Protein AF-0000000080789983 (afdb_homodimer)

Organism: Sulfurisphaera tokodaii (strain DSM 16993 / JCM 10545 / NBRC 100140 / 7) (NCBI:txid273063)

Nearest PDB structures (foldseek):
  5gpy-assembly1_A  TM=7.010E-01  e=1.327E-04  Homo sapiens
  7nw0-assembly1_W  TM=6.686E-01  e=4.521E-04  Homo sapiens
  6pln-assembly2_B  TM=6.326E-01  e=2.530E-04  Pyrococcus furiosus
  8s55-assembly1_W  TM=6.733E-01  e=7.575E-04  Homo sapiens
  6kf9-assembly1_G  TM=6.834E-01  e=8.791E-03  Thermococcus kodakarensis KOD1

Foldseek 3Di:
DPPDDPADPLLLLLVVLVVVVDWAFLVVSCVVVVHDSVVSVVSQVVCVVVVQKDWDWDWDDDPPDIDITIIMHGDPVNVVVSVVVVVVVVVVVD/DPPDPPADPLLLLLVVLVVVVDWAFLVVSCVVVVHDSVVSVVSQVVCVVVVQKDWDWDWDDDPPDIDITIIMHGDPVNVVVSVVVVVVVVVVVD

Radius of gyration: 20.2 Å; Cα contacts (8 Å, |Δi|>4): 256; chains: 2; bounding box: 38×79×33 Å

InterPro domains:
  IPR036388 Winged helix-like DNA-binding domain superfamily [G3DSA:1.10.10.10] (5-94)
  IPR036390 Winged helix DNA-binding domain superfamily [SSF46785] (10-89)

Secondary structure (DSSP, 8-state):
----SSB-HHHHHHHHHHHH-S-EEHHHHHHHTT--HHHHHHHHHHHHHTTSEEEEEEEEEETTEEEEEEEEEE-HHHHHHHHHHHHHHHHHH-/----SSB-HHHHHHHHHHHH-S-EEHHHHHHHHT--HHHHHHHHHHHHHTTSEEEEEEEEEETTEEEEEEEEEE-HHHHHHHHHHHHHHHHHH-

pLDDT: mean 93.14, std 9.79, range [36.25, 98.75]

Solvent-accessible surface area (backbone atoms only — not comparable to full-atom values): 10482 Å² total; per-residue (Å²): 127,85,81,67,61,40,53,22,72,54,23,49,52,51,53,49,32,60,66,61,74,49,73,42,35,52,63,58,52,11,59,78,68,74,47,56,48,68,65,43,48,51,43,48,54,53,34,35,78,68,48,28,28,49,74,48,78,45,77,50,73,57,88,93,46,76,44,80,44,54,28,35,33,59,30,74,59,26,52,52,52,50,51,52,54,52,51,58,49,49,65,65,74,109,128,84,81,66,61,41,52,23,72,55,23,50,50,52,52,49,33,59,66,62,73,50,72,42,36,51,63,58,53,11,59,76,67,72,48,55,49,69,63,42,48,53,45,49,53,54,34,33,76,69,49,27,28,48,72,51,77,45,76,48,72,58,88,92,47,75,43,80,46,58,30,35,34,58,30,74,57,26,50,52,53,52,51,52,54,51,51,57,50,50,64,65,75,108

Sequence (188 aa):
MINMVVISIEGKILLYLYKKKEKVNSNKIAKDLQLNRITVVHALERLEKQNLVKSTETVIQFGKIRRVIRQWEITQDGIEVLKKELSAISEVVQMINMVVISIEGKILLYLYKKKEKVNSNKIAKDLQLNRITVVHALERLEKQNLVKSTETVIQFGKIRRVIRQWEITQDGIEVLKKELSAISEVVQ

Structure (mmCIF, N/CA/C/O backbone):
data_AF-0000000080789983-model_v1
#
loop_
_entity.id
_entity.type
_entity.pdbx_description
1 polymer 'Uncharacterized protein'
#
loop_
_atom_site.group_PDB
_atom_site.id
_atom_site.type_symbol
_atom_site.label_atom_id
_atom_site.label_alt_id
_atom_site.label_comp_id
_atom_site.label_asym_id
_atom_site.label_entity_id
_atom_site.label_seq_id
_atom_site.pdbx_PDB_ins_code
_atom_site.Cartn_x
_atom_site.Cartn_y
_atom_site.Cartn_z
_atom_site.occupancy
_atom_site.B_iso_or_equiv
_atom_site.auth_seq_id
_atom_site.auth_comp_id
_atom_site.auth_asym_id
_atom_site.auth_atom_id
_atom_site.pdbx_PDB_model_num
ATOM 1 N N . MET A 1 1 ? -3.215 9.367 -14.266 1 38.09 1 MET A N 1
ATOM 2 C CA . MET A 1 1 ? -3.125 9.172 -12.82 1 38.09 1 MET A CA 1
ATOM 3 C C . MET A 1 1 ? -2.6 7.777 -12.492 1 38.09 1 MET A C 1
ATOM 5 O O . MET A 1 1 ? -3.162 6.773 -12.938 1 38.09 1 MET A O 1
ATOM 9 N N . ILE A 1 2 ? -1.3 7.684 -12.266 1 47.12 2 ILE A N 1
ATOM 10 C CA . ILE A 1 2 ? -0.718 6.348 -12.211 1 47.12 2 ILE A CA 1
ATOM 11 C C . ILE A 1 2 ? -1.315 5.57 -11.039 1 47.12 2 ILE A C 1
ATOM 13 O O . ILE A 1 2 ? -1.211 5.996 -9.891 1 47.12 2 ILE A O 1
ATOM 17 N N . ASN A 1 3 ? -2.367 4.852 -11.289 1 58.31 3 ASN A N 1
ATOM 18 C CA . ASN A 1 3 ? -2.955 3.988 -10.266 1 58.31 3 ASN A CA 1
ATOM 19 C C . ASN A 1 3 ? -1.901 3.102 -9.609 1 58.31 3 ASN A C 1
ATOM 21 O O . ASN A 1 3 ? -1.277 2.273 -10.281 1 58.31 3 ASN A O 1
ATOM 25 N N . MET A 1 4 ? -1.412 3.586 -8.367 1 79.81 4 MET A N 1
ATOM 26 C CA . MET A 1 4 ? -0.348 2.85 -7.688 1 79.81 4 MET A CA 1
ATOM 27 C C . MET A 1 4 ? -0.902 1.614 -6.988 1 79.81 4 MET A C 1
ATOM 29 O O . MET A 1 4 ? -1.931 1.688 -6.312 1 79.81 4 MET A O 1
ATOM 33 N N . VAL A 1 5 ? -0.358 0.538 -7.336 1 90 5 VAL A N 1
ATOM 34 C CA . VAL A 1 5 ? -0.849 -0.738 -6.824 1 90 5 VAL A CA 1
ATOM 35 C C . VAL A 1 5 ? -0.01 -1.175 -5.625 1 90 5 VAL A C 1
ATOM 37 O O . VAL A 1 5 ? -0.508 -1.858 -4.73 1 90 5 VAL A O 1
ATOM 40 N N . VAL A 1 6 ? 1.214 -0.674 -5.48 1 92.25 6 VAL A N 1
ATOM 41 C CA . VAL A 1 6 ? 2.156 -1.199 -4.496 1 92.25 6 VAL A CA 1
ATOM 42 C C . VAL A 1 6 ? 2.012 -0.436 -3.182 1 92.25 6 VAL A C 1
ATOM 44 O O . VAL A 1 6 ? 1.921 -1.042 -2.111 1 92.25 6 VAL A O 1
ATOM 47 N N . ILE A 1 7 ? 1.853 0.815 -3.246 1 93.5 7 ILE A N 1
ATOM 48 C CA . ILE A 1 7 ? 1.884 1.648 -2.049 1 93.5 7 ILE A CA 1
ATOM 49 C C . ILE A 1 7 ? 0.46 1.9 -1.558 1 93.5 7 ILE A C 1
ATOM 51 O O . ILE A 1 7 ? -0.441 2.164 -2.357 1 93.5 7 ILE A O 1
ATOM 55 N N . SER A 1 8 ? 0.168 1.875 -0.199 1 94.31 8 SER A N 1
ATOM 56 C CA . SER A 1 8 ? -1.119 2.164 0.425 1 94.31 8 SER A CA 1
ATOM 57 C C . SER A 1 8 ? -1.404 3.662 0.434 1 94.31 8 SER A C 1
ATOM 59 O O . SER A 1 8 ? -0.512 4.473 0.172 1 94.31 8 SER A O 1
ATOM 61 N N . ILE A 1 9 ? -2.65 4.031 0.729 1 96 9 ILE A N 1
ATOM 62 C CA . ILE A 1 9 ? -3.018 5.438 0.872 1 96 9 ILE A CA 1
ATOM 63 C C . ILE A 1 9 ? -2.209 6.066 2.004 1 96 9 ILE A C 1
ATOM 65 O O . ILE A 1 9 ? -1.658 7.16 1.848 1 96 9 ILE A O 1
ATOM 69 N N . GLU A 1 10 ? -2.086 5.344 3.135 1 97.12 10 GLU A N 1
ATOM 70 C CA . GLU A 1 10 ? -1.279 5.812 4.258 1 97.12 10 GLU A CA 1
ATOM 71 C C . GLU A 1 10 ? 0.181 5.992 3.852 1 97.12 10 GLU A C 1
ATOM 73 O O . GLU A 1 10 ? 0.82 6.977 4.234 1 97.12 10 GLU A O 1
ATOM 78 N N . GLY A 1 11 ? 0.611 5.012 3.119 1 95.88 11 GLY A N 1
ATOM 79 C CA . GLY A 1 11 ? 1.979 5.098 2.633 1 95.88 11 GLY A CA 1
ATOM 80 C C . GLY A 1 11 ? 2.215 6.289 1.725 1 95.88 11 GLY A C 1
ATOM 81 O O . GLY A 1 11 ? 3.242 6.965 1.828 1 95.88 11 GLY A O 1
ATOM 82 N N . LYS A 1 12 ? 1.286 6.598 0.833 1 95.44 12 LYS A N 1
ATOM 83 C CA . LYS A 1 12 ? 1.381 7.754 -0.054 1 95.44 12 LYS A CA 1
ATOM 84 C C . LYS A 1 12 ? 1.421 9.055 0.741 1 95.44 12 LYS A C 1
ATOM 86 O O . LYS A 1 12 ? 2.207 9.953 0.432 1 95.44 12 LYS A O 1
ATOM 91 N N . ILE A 1 13 ? 0.597 9.07 1.723 1 97.56 13 ILE A N 1
ATOM 92 C CA . ILE A 1 13 ? 0.503 10.281 2.535 1 97.56 13 ILE A CA 1
ATOM 93 C C . ILE A 1 13 ? 1.803 10.484 3.311 1 97.56 13 ILE A C 1
ATOM 95 O O . ILE A 1 13 ? 2.332 11.594 3.367 1 97.56 13 ILE A O 1
ATOM 99 N N . LEU A 1 14 ? 2.326 9.453 3.857 1 97.19 14 LEU A N 1
ATOM 100 C CA . LEU A 1 14 ? 3.59 9.539 4.582 1 97.19 14 LEU A CA 1
ATOM 101 C C . LEU A 1 14 ? 4.715 10 3.658 1 97.19 14 LEU A C 1
ATOM 103 O O . LEU A 1 14 ? 5.52 10.852 4.031 1 97.19 14 LEU A O 1
ATOM 107 N N . LEU A 1 15 ? 4.762 9.461 2.504 1 95.69 15 LEU A N 1
ATOM 108 C CA . LEU A 1 15 ? 5.777 9.844 1.529 1 95.69 15 LEU A CA 1
ATOM 109 C C . LEU A 1 15 ? 5.641 11.312 1.15 1 95.69 15 LEU A C 1
ATOM 111 O O . LEU A 1 15 ? 6.637 12.031 1.08 1 95.69 15 LEU A O 1
ATOM 115 N N . TYR A 1 16 ? 4.422 11.703 0.929 1 96.62 16 TYR A N 1
ATOM 116 C CA . TYR A 1 16 ? 4.125 13.086 0.568 1 96.62 16 TYR A CA 1
ATOM 117 C C . TYR A 1 16 ? 4.605 14.047 1.648 1 96.62 16 TYR A C 1
ATOM 119 O O . TYR A 1 16 ? 5.309 15.016 1.357 1 96.62 16 TYR A O 1
ATOM 127 N N . LEU A 1 17 ? 4.223 13.805 2.875 1 97.69 17 LEU A N 1
ATOM 128 C CA . LEU A 1 17 ? 4.57 14.688 3.986 1 97.69 17 LEU A CA 1
ATOM 129 C C . LEU A 1 17 ? 6.078 14.688 4.227 1 97.69 17 LEU A C 1
ATOM 131 O O . LEU A 1 17 ? 6.648 15.719 4.602 1 97.69 17 LEU A O 1
ATOM 135 N N . TYR A 1 18 ? 6.66 13.531 4.027 1 96.62 18 TYR A N 1
ATOM 136 C CA . TYR A 1 18 ? 8.109 13.43 4.164 1 96.62 18 TYR A CA 1
ATOM 137 C C . TYR A 1 18 ? 8.812 14.352 3.176 1 96.62 18 TYR A C 1
ATOM 139 O O . TYR A 1 18 ? 9.805 15 3.52 1 96.62 18 TYR A O 1
ATOM 147 N N . LYS A 1 19 ? 8.352 14.375 2.002 1 94.62 19 LYS A N 1
ATOM 148 C CA . LYS A 1 19 ? 8.953 15.195 0.949 1 94.62 19 LYS A CA 1
ATOM 149 C C . LYS A 1 19 ? 8.688 16.672 1.188 1 94.62 19 LYS A C 1
ATOM 151 O O . LYS A 1 19 ? 9.555 17.516 0.936 1 94.62 19 LYS A O 1
ATOM 156 N N . LYS A 1 20 ? 7.461 16.969 1.612 1 93.75 20 LYS A N 1
ATOM 157 C CA . LYS A 1 20 ? 7.047 18.359 1.791 1 93.75 20 LYS A CA 1
ATOM 158 C C . LYS A 1 20 ? 7.844 19.031 2.904 1 93.75 20 LYS A C 1
ATOM 160 O O . LYS A 1 20 ? 8.18 20.219 2.811 1 93.75 20 LYS A O 1
ATOM 165 N N . LYS A 1 21 ? 8.172 18.406 3.959 1 92.88 21 LYS A N 1
ATOM 166 C CA . LYS A 1 21 ? 8.953 18.859 5.105 1 92.88 21 LYS A CA 1
ATOM 167 C C . LYS A 1 21 ? 8.32 20.094 5.742 1 92.88 21 LYS A C 1
ATOM 169 O O . LYS A 1 21 ? 9.023 20.984 6.223 1 92.88 21 LYS A O 1
ATOM 174 N N . GLU A 1 22 ? 7.164 20.453 5.52 1 95.06 22 GLU A N 1
ATOM 175 C CA . GLU A 1 22 ? 6.391 21.531 6.129 1 95.06 22 GLU A CA 1
ATOM 176 C C . GLU A 1 22 ? 4.957 21.078 6.418 1 95.06 22 GLU A C 1
ATOM 178 O O . GLU A 1 22 ? 4.508 20.062 5.906 1 95.06 22 GLU A O 1
ATOM 183 N N . LYS A 1 23 ? 4.242 21.844 7.254 1 97.88 23 LYS A N 1
ATOM 184 C CA . LYS A 1 23 ? 2.84 21.562 7.562 1 97.88 23 LYS A CA 1
ATOM 185 C C . LYS A 1 23 ? 1.944 21.875 6.367 1 97.88 23 LYS A C 1
ATOM 187 O O . LYS A 1 23 ? 2.139 22.875 5.672 1 97.88 23 LYS A O 1
ATOM 192 N N . VAL A 1 24 ? 1.067 21 6.129 1 97.94 24 VAL A N 1
ATOM 193 C CA . VAL A 1 24 ? 0.145 21.156 5.008 1 97.94 24 VAL A CA 1
ATOM 194 C C . VAL A 1 24 ? -1.257 20.719 5.43 1 97.94 24 VAL A C 1
ATOM 196 O O . VAL A 1 24 ? -1.411 19.828 6.273 1 97.94 24 VAL A O 1
ATOM 199 N N . ASN A 1 25 ? -2.256 21.344 4.883 1 97.69 25 ASN A N 1
ATOM 200 C CA . ASN A 1 25 ? -3.602 20.953 5.27 1 97.69 25 ASN A CA 1
ATOM 201 C C . ASN A 1 25 ? -4.121 19.812 4.398 1 97.69 25 ASN A C 1
ATOM 203 O O . ASN A 1 25 ? -3.539 19.5 3.355 1 97.69 25 ASN A O 1
ATOM 207 N N . SER A 1 26 ? -5.246 19.188 4.836 1 98.38 26 SER A N 1
ATOM 208 C CA . SER A 1 26 ? -5.785 17.984 4.199 1 98.38 26 SER A CA 1
ATOM 209 C C . SER A 1 26 ? -6.277 18.281 2.787 1 98.38 26 SER A C 1
ATOM 211 O O . SER A 1 26 ? -6.207 17.422 1.906 1 98.38 26 SER A O 1
ATOM 213 N N . ASN A 1 27 ? -6.742 19.531 2.549 1 97.88 27 ASN A N 1
ATOM 214 C CA . ASN A 1 27 ? -7.199 19.891 1.211 1 97.88 27 ASN A CA 1
ATOM 215 C C . ASN A 1 27 ? -6.059 19.859 0.199 1 97.88 27 ASN A C 1
ATOM 217 O O . ASN A 1 27 ? -6.211 19.328 -0.9 1 97.88 27 ASN A O 1
ATOM 221 N N . LYS A 1 28 ? -5.027 20.406 0.537 1 97.69 28 LYS A N 1
ATOM 222 C CA . LYS A 1 28 ? -3.863 20.438 -0.344 1 97.69 28 LYS A CA 1
ATOM 223 C C . LYS A 1 28 ? -3.312 19.031 -0.571 1 97.69 28 LYS A C 1
ATOM 225 O O . LYS A 1 28 ? -2.973 18.672 -1.699 1 97.69 28 LYS A O 1
ATOM 230 N N . ILE A 1 29 ? -3.176 18.203 0.48 1 97.94 29 ILE A N 1
ATOM 231 C CA . ILE A 1 29 ? -2.725 16.828 0.351 1 97.94 29 ILE A CA 1
ATOM 232 C C . ILE A 1 29 ? -3.625 16.078 -0.632 1 97.94 29 ILE A C 1
ATOM 234 O O . ILE A 1 29 ? -3.137 15.414 -1.552 1 97.94 29 ILE A O 1
ATOM 238 N N . ALA A 1 30 ? -4.992 16.234 -0.39 1 98.44 30 ALA A N 1
ATOM 239 C CA . ALA A 1 30 ? -5.969 15.539 -1.23 1 98.44 30 ALA A CA 1
ATOM 240 C C . ALA A 1 30 ? -5.812 15.945 -2.693 1 98.44 30 ALA A C 1
ATOM 242 O O . ALA A 1 30 ? -5.77 15.086 -3.58 1 98.44 30 ALA A O 1
ATOM 243 N N . LYS A 1 31 ? -5.645 17.188 -2.992 1 97.81 31 LYS A N 1
ATOM 244 C CA . LYS A 1 31 ? -5.492 17.719 -4.348 1 97.81 31 LYS A CA 1
ATOM 245 C C . LYS A 1 31 ? -4.215 17.203 -5 1 97.81 31 LYS A C 1
ATOM 247 O O . LYS A 1 31 ? -4.246 16.688 -6.121 1 97.81 31 LYS A O 1
ATOM 252 N N . ASP A 1 32 ? -3.1 17.328 -4.238 1 96.44 32 ASP A N 1
ATOM 253 C CA . ASP A 1 32 ? -1.802 16.938 -4.781 1 96.44 32 ASP A CA 1
ATOM 254 C C . ASP A 1 32 ? -1.747 15.438 -5.051 1 96.44 32 ASP A C 1
ATOM 256 O O . ASP A 1 32 ? -1.09 14.992 -5.992 1 96.44 32 ASP A O 1
ATOM 260 N N . LEU A 1 33 ? -2.404 14.609 -4.27 1 94.88 33 LEU A N 1
ATOM 261 C CA . LEU A 1 33 ? -2.387 13.156 -4.402 1 94.88 33 LEU A CA 1
ATOM 262 C C . LEU A 1 33 ? -3.6 12.664 -5.188 1 94.88 33 LEU A C 1
ATOM 264 O O . LEU A 1 33 ? -3.773 11.461 -5.387 1 94.88 33 LEU A O 1
ATOM 268 N N . GLN A 1 34 ? -4.414 13.594 -5.656 1 97.25 34 GLN A N 1
ATOM 269 C CA . GLN A 1 34 ? -5.605 13.273 -6.438 1 97.25 34 GLN A CA 1
ATOM 270 C C . GLN A 1 34 ? -6.496 12.281 -5.695 1 97.25 34 GLN A C 1
ATOM 272 O O . GLN A 1 34 ? -6.902 11.258 -6.258 1 97.25 34 GLN A O 1
ATOM 277 N N . LEU A 1 35 ? -6.781 12.602 -4.422 1 96.75 35 LEU A N 1
ATOM 278 C CA . LEU A 1 35 ? -7.676 11.859 -3.543 1 96.75 35 LEU A CA 1
ATOM 279 C C . LEU A 1 35 ? -8.805 12.75 -3.033 1 96.75 35 LEU A C 1
ATOM 281 O O . LEU A 1 35 ? -8.719 13.977 -3.131 1 96.75 35 LEU A O 1
ATOM 285 N N . ASN A 1 36 ? -9.852 12.094 -2.598 1 97.75 36 ASN A N 1
ATOM 286 C CA . ASN A 1 36 ? -10.867 12.906 -1.937 1 97.75 36 ASN A CA 1
ATOM 287 C C . ASN A 1 36 ? -10.445 13.289 -0.519 1 97.75 36 ASN A C 1
ATOM 289 O O . ASN A 1 36 ? -9.758 12.516 0.152 1 97.75 36 ASN A O 1
ATOM 293 N N . ARG A 1 37 ? -10.953 14.461 -0.111 1 97.5 37 ARG A N 1
ATOM 294 C CA . ARG A 1 37 ? -10.516 15 1.171 1 97.5 37 ARG A CA 1
ATOM 295 C C . ARG A 1 37 ? -10.938 14.102 2.322 1 97.5 37 ARG A C 1
ATOM 297 O O . ARG A 1 37 ? -10.195 13.93 3.293 1 97.5 37 ARG A O 1
ATOM 304 N N . ILE A 1 38 ? -12.086 13.547 2.24 1 98 38 ILE A N 1
ATOM 305 C CA . ILE A 1 38 ? -12.617 12.719 3.32 1 98 38 ILE A CA 1
ATOM 306 C C . ILE A 1 38 ? -11.719 11.508 3.533 1 98 38 ILE A C 1
ATOM 308 O O . ILE A 1 38 ? -11.336 11.203 4.668 1 98 38 ILE A O 1
ATOM 312 N N . THR A 1 39 ? -11.305 10.828 2.346 1 97.56 39 THR A N 1
ATOM 313 C CA . THR A 1 39 ? -10.375 9.695 2.377 1 97.56 39 THR A CA 1
ATOM 314 C C . THR A 1 39 ? -9.055 10.102 3.031 1 97.56 39 THR A C 1
ATOM 316 O O . THR A 1 39 ? -8.516 9.367 3.859 1 97.56 39 THR A O 1
ATOM 319 N N . VAL A 1 40 ? -8.562 11.227 2.77 1 98.38 40 VAL A N 1
ATOM 320 C CA . VAL A 1 40 ? -7.289 11.734 3.277 1 98.38 40 VAL A CA 1
ATOM 321 C C . VAL A 1 40 ? -7.406 12.016 4.773 1 98.38 40 VAL A C 1
ATOM 323 O O . VAL A 1 40 ? -6.543 11.602 5.555 1 98.38 40 VAL A O 1
ATOM 326 N N . VAL A 1 41 ? -8.477 12.68 5.238 1 98.06 41 VAL A N 1
ATOM 327 C CA . VAL A 1 41 ? -8.68 13.031 6.645 1 98.06 41 VAL A CA 1
ATOM 328 C C . VAL A 1 41 ? -8.727 11.758 7.488 1 98.06 41 VAL A C 1
ATOM 330 O O . VAL A 1 41 ? -8.055 11.656 8.516 1 98.06 41 VAL A O 1
ATOM 333 N N . HIS A 1 42 ? -9.398 10.781 6.926 1 98.38 42 HIS A N 1
ATOM 334 C CA . HIS A 1 42 ? -9.484 9.516 7.645 1 98.38 42 HIS A CA 1
ATOM 335 C C . HIS A 1 42 ? -8.117 8.852 7.77 1 98.38 42 HIS A C 1
ATOM 337 O O . HIS A 1 42 ? -7.773 8.328 8.836 1 98.38 42 HIS A O 1
ATOM 343 N N . ALA A 1 43 ? -7.383 8.797 6.754 1 98.19 43 ALA A N 1
ATOM 344 C CA . ALA A 1 43 ? -6.043 8.211 6.777 1 98.19 43 ALA A CA 1
ATOM 345 C C . ALA A 1 43 ? -5.125 8.977 7.723 1 98.19 43 ALA A C 1
ATOM 347 O O . ALA A 1 43 ? -4.348 8.375 8.469 1 98.19 43 ALA A O 1
ATOM 348 N N . LEU A 1 44 ? -5.262 10.281 7.688 1 98.75 44 LEU A N 1
ATOM 349 C CA . LEU A 1 44 ? -4.453 11.125 8.562 1 98.75 44 LEU A CA 1
ATOM 350 C C . LEU A 1 44 ? -4.793 10.867 10.031 1 98.75 44 LEU A C 1
ATOM 352 O O . LEU A 1 44 ? -3.895 10.789 10.867 1 98.75 44 LEU A O 1
ATOM 356 N N . GLU A 1 45 ? -6.086 10.758 10.312 1 98.5 45 GLU A N 1
ATOM 357 C CA . GLU A 1 45 ? -6.508 10.492 11.68 1 98.5 45 GLU A CA 1
ATOM 358 C C . GLU A 1 45 ? -5.988 9.141 12.172 1 98.5 45 GLU A C 1
ATOM 360 O O . GLU A 1 45 ? -5.566 9.016 13.32 1 98.5 45 GLU A O 1
ATOM 365 N N . ARG A 1 46 ? -5.945 8.172 11.312 1 97.88 46 ARG A N 1
ATOM 366 C CA . ARG A 1 46 ? -5.395 6.863 11.656 1 97.88 46 ARG A CA 1
ATOM 367 C C . ARG A 1 46 ? -3.893 6.949 11.906 1 97.88 46 ARG A C 1
ATOM 369 O O . ARG A 1 46 ? -3.379 6.344 12.852 1 97.88 46 ARG A O 1
ATOM 376 N N . LEU A 1 47 ? -3.209 7.648 11.078 1 98.31 47 LEU A N 1
ATOM 377 C CA . LEU A 1 47 ? -1.769 7.832 11.227 1 98.31 47 LEU A CA 1
ATOM 378 C C . LEU A 1 47 ? -1.444 8.594 12.508 1 98.31 47 LEU A C 1
ATOM 380 O O . LEU A 1 47 ? -0.426 8.328 13.148 1 98.31 47 LEU A O 1
ATOM 384 N N . GLU A 1 48 ? -2.318 9.562 12.844 1 98.69 48 GLU A N 1
ATOM 385 C CA . GLU A 1 48 ? -2.113 10.336 14.062 1 98.69 48 GLU A CA 1
ATOM 386 C C . GLU A 1 48 ? -2.279 9.469 15.305 1 98.69 48 GLU A C 1
ATOM 388 O O . GLU A 1 48 ? -1.507 9.586 16.25 1 98.69 48 GLU A O 1
ATOM 393 N N . LYS A 1 49 ? -3.297 8.57 15.258 1 98.06 49 LYS A N 1
ATOM 394 C CA . LYS A 1 49 ? -3.52 7.633 16.359 1 98.06 49 LYS A CA 1
ATOM 395 C C . LYS A 1 49 ? -2.303 6.738 16.562 1 98.06 49 LYS A C 1
ATOM 397 O O . LYS A 1 49 ? -2.041 6.293 17.688 1 98.06 49 LYS A O 1
ATOM 402 N N . GLN A 1 50 ? -1.514 6.539 15.516 1 97.56 50 GLN A N 1
ATOM 403 C CA . GLN A 1 50 ? -0.308 5.719 15.57 1 97.56 50 GLN A CA 1
ATOM 404 C C . GLN A 1 50 ? 0.93 6.578 15.812 1 97.56 50 GLN A C 1
ATOM 406 O O . GLN A 1 50 ? 2.057 6.082 15.758 1 97.56 50 GLN A O 1
ATOM 411 N N . ASN A 1 51 ? 0.767 7.805 15.969 1 98.25 51 ASN A N 1
ATOM 412 C CA . ASN A 1 51 ? 1.825 8.773 16.234 1 98.25 51 ASN A CA 1
ATOM 413 C C . ASN A 1 51 ? 2.742 8.945 15.031 1 98.25 51 ASN A C 1
ATOM 415 O O . ASN A 1 51 ? 3.938 9.203 15.18 1 98.25 51 ASN A O 1
ATOM 419 N N . LEU A 1 52 ? 2.246 8.734 13.805 1 98.5 52 LEU A N 1
ATOM 420 C CA . LEU A 1 52 ? 3.07 8.812 12.609 1 98.5 52 LEU A CA 1
ATOM 421 C C . LEU A 1 52 ? 2.951 10.188 11.961 1 98.5 52 LEU A C 1
ATOM 423 O O . LEU A 1 52 ? 3.811 10.586 11.164 1 98.5 52 LEU A O 1
ATOM 427 N N . VAL A 1 53 ? 1.86 10.883 12.242 1 98.75 53 VAL A N 1
ATOM 428 C CA . VAL A 1 53 ? 1.666 12.273 11.859 1 98.75 53 VAL A CA 1
ATOM 429 C C . VAL A 1 53 ? 1.114 13.062 13.047 1 98.75 53 VAL A C 1
ATOM 431 O O . VAL A 1 53 ? 0.698 12.477 14.047 1 98.75 53 VAL A O 1
ATOM 434 N N . LYS A 1 54 ? 1.182 14.375 12.961 1 98.69 54 LYS A N 1
ATOM 435 C CA . LYS A 1 54 ? 0.583 15.258 13.953 1 98.69 54 LYS A CA 1
ATOM 436 C C . LYS A 1 54 ? -0.058 16.469 13.297 1 98.69 54 LYS A C 1
ATOM 438 O O . LYS A 1 54 ? 0.33 16.859 12.188 1 98.69 54 LYS A O 1
ATOM 443 N N . SER A 1 55 ? -1.024 17.078 13.977 1 97.94 55 SER A N 1
ATOM 444 C CA . SER A 1 55 ? -1.723 18.234 13.414 1 97.94 55 SER A CA 1
ATOM 445 C C . SER A 1 55 ? -1.643 19.438 14.359 1 97.94 55 SER A C 1
ATOM 447 O O . SER A 1 55 ? -1.392 19.266 15.555 1 97.94 55 SER A O 1
ATOM 449 N N . THR A 1 56 ? -1.72 20.578 13.82 1 97.56 56 THR A N 1
ATOM 450 C CA . THR A 1 56 ? -1.932 21.859 14.5 1 97.56 56 THR A CA 1
ATOM 451 C C . THR A 1 56 ? -3.176 22.562 13.961 1 97.56 56 THR A C 1
ATOM 453 O O . THR A 1 56 ? -3.389 22.609 12.75 1 97.56 56 THR A O 1
ATOM 456 N N . GLU A 1 57 ? -4.027 22.953 14.938 1 96.5 57 GLU A N 1
ATOM 457 C CA . GLU A 1 57 ? -5.262 23.609 14.523 1 96.5 57 GLU A CA 1
ATOM 458 C C . GLU A 1 57 ? -5.152 25.125 14.656 1 96.5 57 GLU A C 1
ATOM 460 O O . GLU A 1 57 ? -4.562 25.625 15.609 1 96.5 57 GLU A O 1
ATOM 465 N N . THR A 1 58 ? -5.527 25.812 13.633 1 93.94 58 THR A N 1
ATOM 466 C CA . THR A 1 58 ? -5.695 27.25 13.664 1 93.94 58 THR A CA 1
ATOM 467 C C . THR A 1 58 ? -7.16 27.641 13.477 1 93.94 58 THR A C 1
ATOM 469 O O . THR A 1 58 ? -7.848 27.078 12.617 1 93.94 58 THR A O 1
ATOM 472 N N . VAL A 1 59 ? -7.582 28.469 14.406 1 93.75 59 VAL A N 1
ATOM 473 C CA . VAL A 1 59 ? -8.961 28.922 14.32 1 93.75 59 VAL A CA 1
ATOM 474 C C . VAL A 1 59 ? -9 30.312 13.664 1 93.75 59 VAL A C 1
ATOM 476 O O . VAL A 1 59 ? -8.25 31.203 14.047 1 93.75 59 VAL A O 1
ATOM 479 N N . ILE A 1 60 ? -9.711 30.5 12.648 1 91.44 60 ILE A N 1
ATOM 480 C CA . ILE A 1 60 ? -9.898 31.797 11.992 1 91.44 60 ILE A CA 1
ATOM 481 C C . ILE A 1 60 ? -11.32 32.281 12.234 1 91.44 60 ILE A C 1
ATOM 483 O O . ILE A 1 60 ? -12.281 31.531 12.094 1 91.44 60 ILE A O 1
ATOM 487 N N . GLN A 1 61 ? -11.516 33.406 12.664 1 91 61 GLN A N 1
ATOM 488 C CA . GLN A 1 61 ? -12.828 34 12.938 1 91 61 GLN A CA 1
ATOM 489 C C . GLN A 1 61 ? -13.148 35.125 11.938 1 91 61 GLN A C 1
ATOM 491 O O . GLN A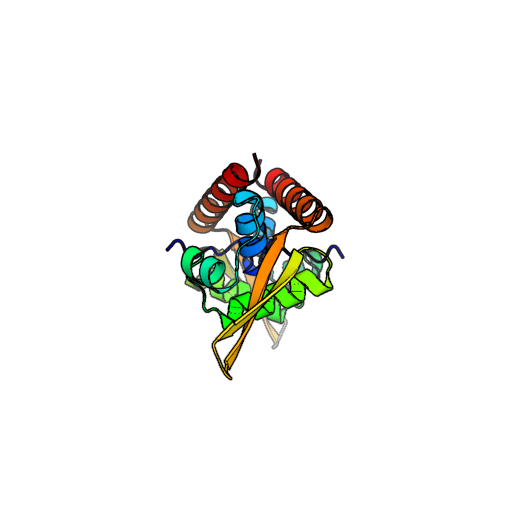 1 61 ? -12.336 36.031 11.734 1 91 61 GLN A O 1
ATOM 496 N N . PHE A 1 62 ? -14.164 34.906 11.18 1 90.5 62 PHE A N 1
ATOM 497 C CA . PHE A 1 62 ? -14.734 35.969 10.344 1 90.5 62 PHE A CA 1
ATOM 498 C C . PHE A 1 62 ? -16.141 36.312 10.797 1 90.5 62 PHE A C 1
ATOM 500 O O . PHE A 1 62 ? -17.109 35.625 10.445 1 90.5 62 PHE A O 1
ATOM 507 N N . GLY A 1 63 ? -16.312 37.406 11.461 1 92.75 63 GLY A N 1
ATOM 508 C CA . GLY A 1 63 ? -17.625 37.688 12.031 1 92.75 63 GLY A CA 1
ATOM 509 C C . GLY A 1 63 ? -18.141 36.594 12.93 1 92.75 63 GLY A C 1
ATOM 510 O O . GLY A 1 63 ? -17.469 36.156 13.867 1 92.75 63 GLY A O 1
ATOM 511 N N . LYS A 1 64 ? -19.391 36.031 12.539 1 92.44 64 LYS A N 1
ATOM 512 C CA . LYS A 1 64 ? -20 34.938 13.32 1 92.44 64 LYS A CA 1
ATOM 513 C C . LYS A 1 64 ? -19.5 33.594 12.883 1 92.44 64 LYS A C 1
ATOM 515 O O . LYS A 1 64 ? -19.828 32.562 13.5 1 92.44 64 LYS A O 1
ATOM 520 N N . ILE A 1 65 ? -18.703 33.562 11.867 1 90.19 65 ILE A N 1
ATOM 521 C CA . ILE A 1 65 ? -18.25 32.281 11.305 1 90.19 65 ILE A CA 1
ATOM 522 C C . ILE A 1 65 ? -16.906 31.906 11.898 1 90.19 65 ILE A C 1
ATOM 524 O O . ILE A 1 65 ? -15.961 32.719 11.859 1 90.19 65 ILE A O 1
ATOM 528 N N . ARG A 1 66 ? -16.828 30.766 12.68 1 93.31 66 ARG A N 1
ATOM 529 C CA . ARG A 1 66 ? -15.578 30.156 13.148 1 93.31 66 ARG A CA 1
ATOM 530 C C . ARG A 1 66 ? -15.211 28.938 12.305 1 93.31 66 ARG A C 1
ATOM 532 O O . ARG A 1 66 ? -16.031 28.062 12.07 1 93.31 66 ARG A O 1
ATOM 539 N N . ARG A 1 67 ? -14.016 29.109 11.742 1 92.88 67 ARG A N 1
ATOM 540 C CA . ARG A 1 67 ? -13.508 27.969 10.984 1 92.88 67 ARG A CA 1
ATOM 541 C C . ARG A 1 67 ? -12.242 27.406 11.625 1 92.88 67 ARG A C 1
ATOM 543 O O . ARG A 1 67 ? -11.352 28.156 12.016 1 92.88 67 ARG A O 1
ATOM 550 N N . VAL A 1 68 ? -12.258 26.156 11.766 1 94.25 68 VAL A N 1
ATOM 551 C CA . VAL A 1 68 ? -11.055 25.469 12.234 1 94.25 68 VAL A CA 1
ATOM 552 C C . VAL A 1 68 ? -10.281 24.906 11.047 1 94.25 68 VAL A C 1
ATOM 554 O O . VAL A 1 68 ? -10.852 24.203 10.203 1 94.25 68 VAL A O 1
ATOM 557 N N . ILE A 1 69 ? -8.984 25.281 10.938 1 94.5 69 ILE A N 1
ATOM 558 C CA . ILE A 1 69 ? -8.102 24.766 9.906 1 94.5 69 ILE A CA 1
ATOM 559 C C . ILE A 1 69 ? -7 23.922 10.555 1 94.5 69 ILE A C 1
ATOM 561 O O . ILE A 1 69 ? -6.305 24.375 11.461 1 94.5 69 ILE A O 1
ATOM 565 N N . ARG A 1 70 ? -6.957 22.625 10.047 1 97.12 70 ARG A N 1
ATOM 566 C CA . ARG A 1 70 ? -5.938 21.719 10.555 1 97.12 70 ARG A CA 1
ATOM 567 C C . ARG A 1 70 ? -4.801 21.562 9.547 1 97.12 70 ARG A C 1
ATOM 569 O O . ARG A 1 70 ? -5.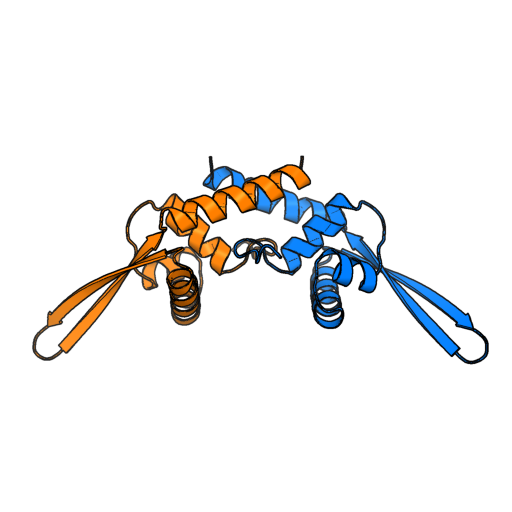043 21.422 8.344 1 97.12 70 ARG A O 1
ATOM 576 N N . GLN A 1 71 ? -3.584 21.625 10.039 1 98.12 71 GLN A N 1
ATOM 577 C CA . GLN A 1 71 ? -2.389 21.375 9.242 1 98.12 71 GLN A CA 1
ATOM 578 C C . GLN A 1 71 ? -1.619 20.172 9.781 1 98.12 71 GLN A C 1
ATOM 580 O O . GLN A 1 71 ? -1.499 20 10.992 1 98.12 71 GLN A O 1
ATOM 585 N N . TRP A 1 72 ? -1.119 19.422 8.883 1 98.75 72 TRP A N 1
ATOM 586 C CA . TRP A 1 72 ? -0.521 18.125 9.227 1 98.75 72 TRP A CA 1
ATOM 587 C C . TRP A 1 72 ? 0.968 18.109 8.898 1 98.75 72 TRP A C 1
ATOM 589 O O . TRP A 1 72 ? 1.396 18.703 7.906 1 98.75 72 TRP A O 1
ATOM 599 N N . GLU A 1 73 ? 1.752 17.438 9.641 1 98.5 73 GLU A N 1
ATOM 600 C CA . GLU A 1 73 ? 3.15 17.125 9.352 1 98.5 73 GLU A CA 1
ATOM 601 C C . GLU A 1 73 ? 3.514 15.719 9.805 1 98.5 73 GLU A C 1
ATOM 603 O O . GLU A 1 73 ? 2.822 15.125 10.633 1 98.5 73 GLU A O 1
ATOM 608 N N . ILE A 1 74 ? 4.512 15.125 9.172 1 98.44 74 ILE A N 1
ATOM 609 C CA . ILE A 1 74 ? 5.008 13.812 9.586 1 98.44 74 ILE A CA 1
ATOM 610 C C . ILE A 1 74 ? 5.844 13.953 10.852 1 98.44 74 ILE A C 1
ATOM 612 O O . ILE A 1 74 ? 6.562 14.945 11.023 1 98.44 74 ILE A O 1
ATOM 616 N N . THR A 1 75 ? 5.664 12.969 11.75 1 98.5 75 THR A N 1
ATOM 617 C CA . THR A 1 75 ? 6.438 12.977 12.984 1 98.5 75 THR A CA 1
ATOM 618 C C . THR A 1 75 ? 7.766 12.25 12.797 1 98.5 75 THR A C 1
ATOM 620 O O . THR A 1 75 ? 7.984 11.602 11.773 1 98.5 75 THR A O 1
ATOM 623 N N . GLN A 1 76 ? 8.672 12.367 13.844 1 97.94 76 GLN A N 1
ATOM 624 C CA . GLN A 1 76 ? 9.914 11.594 13.836 1 97.94 76 GLN A CA 1
ATOM 625 C C . GLN A 1 76 ? 9.625 10.094 13.781 1 97.94 76 GLN A C 1
ATOM 627 O O . GLN A 1 76 ? 10.312 9.352 13.086 1 97.94 76 GLN A O 1
ATOM 632 N N . ASP A 1 77 ? 8.633 9.609 14.531 1 97.62 77 ASP A N 1
ATOM 633 C CA . ASP A 1 77 ? 8.227 8.203 14.484 1 97.62 77 ASP A CA 1
ATOM 634 C C . ASP A 1 77 ? 7.785 7.812 13.078 1 97.62 77 ASP A C 1
ATOM 636 O O . ASP A 1 77 ? 8.109 6.723 12.602 1 97.62 77 ASP A O 1
ATOM 640 N N . GLY A 1 78 ? 7.039 8.672 12.383 1 97.44 78 GLY A N 1
ATOM 641 C CA . GLY A 1 78 ? 6.617 8.414 11.016 1 97.44 78 GLY A CA 1
ATOM 642 C C . GLY A 1 78 ? 7.777 8.281 10.047 1 97.44 78 GLY A C 1
ATOM 643 O O . GLY A 1 78 ? 7.762 7.41 9.172 1 97.44 78 GLY A O 1
ATOM 644 N N . ILE A 1 79 ? 8.773 9.117 10.242 1 96.31 79 ILE A N 1
ATOM 645 C CA . ILE A 1 79 ? 9.969 9.078 9.398 1 96.31 79 ILE A CA 1
ATOM 646 C C . ILE A 1 79 ? 10.688 7.742 9.594 1 96.31 79 ILE A C 1
ATOM 648 O O . ILE A 1 79 ? 11.102 7.105 8.617 1 96.31 79 ILE A O 1
ATOM 652 N N . GLU A 1 80 ? 10.836 7.336 10.773 1 95.69 80 GLU A N 1
ATOM 653 C CA . GLU A 1 80 ? 11.547 6.094 11.07 1 95.69 80 GLU A CA 1
ATOM 654 C C . GLU A 1 80 ? 10.82 4.887 10.484 1 95.69 80 GLU A C 1
ATOM 656 O O . GLU A 1 80 ? 11.445 4.012 9.883 1 95.69 80 GLU A O 1
ATOM 661 N N . VAL A 1 81 ? 9.539 4.828 10.688 1 94.5 81 VAL A N 1
ATOM 662 C CA . VAL A 1 81 ? 8.742 3.736 10.148 1 94.5 81 VAL A CA 1
ATOM 663 C C . VAL A 1 81 ? 8.859 3.709 8.625 1 94.5 81 VAL A C 1
ATOM 665 O O . VAL A 1 81 ? 9.078 2.65 8.031 1 94.5 81 VAL A O 1
ATOM 668 N N . LEU A 1 82 ? 8.688 4.824 7.988 1 94.38 82 LEU A N 1
ATOM 669 C CA . LEU A 1 82 ? 8.781 4.949 6.539 1 94.38 82 LEU A CA 1
ATOM 670 C C . LEU A 1 82 ? 10.125 4.434 6.035 1 94.38 82 LEU A C 1
ATOM 672 O O . LEU A 1 82 ? 10.18 3.582 5.145 1 94.38 82 LEU A O 1
ATOM 676 N N . LYS A 1 83 ? 11.18 4.855 6.617 1 92.06 83 LYS A N 1
ATOM 677 C CA . LYS A 1 83 ? 12.516 4.477 6.18 1 92.06 83 LYS A CA 1
ATOM 678 C C . LYS A 1 83 ? 12.758 2.986 6.387 1 92.06 83 LYS A C 1
ATOM 680 O O . LYS A 1 83 ? 13.359 2.326 5.535 1 92.06 83 LYS A O 1
ATOM 685 N N . LYS A 1 84 ? 12.375 2.531 7.496 1 93.06 84 LYS A N 1
ATOM 686 C CA . LYS A 1 84 ? 12.539 1.112 7.801 1 93.06 84 LYS A CA 1
ATOM 687 C C . LYS A 1 84 ? 11.805 0.241 6.785 1 93.06 84 LYS A C 1
ATOM 689 O O . LYS A 1 84 ? 12.375 -0.708 6.246 1 93.06 84 LYS A O 1
ATOM 694 N N . GLU A 1 85 ? 10.594 0.556 6.523 1 90.94 85 GLU A N 1
ATOM 695 C CA . GLU A 1 85 ? 9.789 -0.248 5.605 1 90.94 85 GLU A CA 1
ATOM 696 C C . GLU A 1 85 ? 10.32 -0.142 4.176 1 90.94 85 GLU A C 1
ATOM 698 O O . GLU A 1 85 ? 10.359 -1.137 3.449 1 90.94 85 GLU A O 1
ATOM 703 N N . LEU A 1 86 ? 10.727 1.02 3.752 1 88.94 86 LEU A N 1
ATOM 704 C CA . LEU A 1 86 ? 11.266 1.2 2.408 1 88.94 86 LEU A CA 1
ATOM 705 C C . LEU A 1 86 ? 12.594 0.467 2.254 1 88.94 86 LEU A C 1
ATOM 707 O O . LEU A 1 86 ? 12.891 -0.08 1.188 1 88.94 86 LEU A O 1
ATOM 711 N N . SER A 1 87 ? 13.414 0.483 3.289 1 88.25 87 SER A N 1
ATOM 712 C CA . SER A 1 87 ? 14.664 -0.273 3.275 1 88.25 87 SER A CA 1
ATOM 713 C C . SER A 1 87 ? 14.406 -1.767 3.117 1 88.25 87 SER A C 1
ATOM 715 O O . SER A 1 87 ? 15.078 -2.439 2.332 1 88.25 87 SER A O 1
ATOM 717 N N . ALA A 1 88 ? 13.43 -2.295 3.855 1 85.81 88 ALA A N 1
ATOM 718 C CA . ALA A 1 88 ? 13.07 -3.709 3.773 1 85.81 88 ALA A CA 1
ATOM 719 C C . ALA A 1 88 ? 12.617 -4.078 2.363 1 85.81 88 ALA A C 1
ATOM 721 O O . ALA A 1 88 ? 12.977 -5.137 1.847 1 85.81 88 ALA A O 1
ATOM 722 N N . ILE A 1 89 ? 11.891 -3.256 1.756 1 84.75 89 ILE A N 1
ATOM 723 C CA . ILE A 1 89 ? 11.391 -3.475 0.403 1 84.75 89 ILE A CA 1
ATOM 724 C C . ILE A 1 89 ? 12.547 -3.434 -0.59 1 84.75 89 ILE A C 1
ATOM 726 O O . ILE A 1 89 ? 12.633 -4.27 -1.494 1 84.75 89 ILE A O 1
ATOM 730 N N . SER A 1 90 ? 13.398 -2.443 -0.416 1 82.19 90 SER A N 1
ATOM 731 C CA . SER A 1 90 ? 14.555 -2.293 -1.294 1 82.19 90 SER A CA 1
ATOM 732 C C . SER A 1 90 ? 15.438 -3.537 -1.269 1 82.19 90 SER A C 1
ATOM 734 O O . SER A 1 90 ? 16 -3.924 -2.293 1 82.19 90 SER A O 1
ATOM 736 N N . GLU A 1 91 ? 15.555 -4.137 -0.197 1 83.56 91 GLU A N 1
ATOM 737 C CA . GLU A 1 91 ? 16.359 -5.352 -0.06 1 83.56 91 GLU A CA 1
ATOM 738 C C . GLU A 1 91 ? 15.766 -6.496 -0.879 1 83.56 91 GLU A C 1
ATOM 740 O O . GLU A 1 91 ? 16.5 -7.352 -1.376 1 83.56 91 GLU A O 1
ATOM 745 N N . VAL A 1 92 ? 14.422 -6.449 -1.018 1 81.12 92 VAL A N 1
ATOM 746 C CA . VAL A 1 92 ? 13.742 -7.52 -1.745 1 81.12 92 VAL A CA 1
ATOM 747 C C . VAL A 1 92 ? 13.883 -7.289 -3.248 1 81.12 92 VAL A C 1
ATOM 749 O O . VAL A 1 92 ? 14.055 -8.242 -4.016 1 81.12 92 VAL A O 1
ATOM 752 N N . VAL A 1 93 ? 13.906 -6.125 -3.727 1 81.5 93 VAL A N 1
ATOM 753 C CA . VAL A 1 93 ? 13.906 -5.797 -5.148 1 81.5 93 VAL A CA 1
ATOM 754 C C . VAL A 1 93 ? 15.328 -5.922 -5.703 1 81.5 93 VAL A C 1
ATOM 756 O O . VAL A 1 93 ? 15.516 -6.199 -6.891 1 81.5 93 VAL A O 1
ATOM 759 N N . GLN A 1 94 ? 16.5 -5.664 -4.934 1 73 94 GLN A N 1
ATOM 760 C CA . GLN A 1 94 ? 17.875 -5.816 -5.391 1 73 94 GLN A CA 1
ATOM 761 C C . GLN A 1 94 ? 18.25 -7.289 -5.543 1 73 94 GLN A C 1
ATOM 763 O O . GLN A 1 94 ? 18.969 -7.66 -6.473 1 73 94 GLN A O 1
ATOM 768 N N . MET B 1 1 ? 4.996 -9.43 13.953 1 36.25 1 MET B N 1
ATOM 769 C CA . MET B 1 1 ? 4.492 -9.234 12.602 1 36.25 1 MET B CA 1
ATOM 770 C C . MET B 1 1 ? 4.434 -7.754 12.242 1 36.25 1 MET B C 1
ATOM 772 O O . MET B 1 1 ? 3.809 -6.969 12.961 1 36.25 1 MET B O 1
ATOM 776 N N . ILE B 1 2 ? 5.457 -7.27 11.562 1 46.78 2 ILE B N 1
ATOM 777 C CA . ILE B 1 2 ? 5.578 -5.82 11.43 1 46.78 2 ILE B CA 1
ATOM 778 C C . ILE B 1 2 ? 4.406 -5.273 10.625 1 46.78 2 ILE B C 1
ATOM 780 O O . ILE B 1 2 ? 4.191 -5.68 9.477 1 46.78 2 ILE B O 1
ATOM 784 N N . ASN B 1 3 ? 3.326 -4.867 11.273 1 58.28 3 ASN B N 1
ATOM 785 C CA . ASN B 1 3 ? 2.215 -4.195 10.609 1 58.28 3 ASN B CA 1
ATOM 786 C C . ASN B 1 3 ? 2.707 -3.096 9.672 1 58.28 3 ASN B C 1
ATOM 788 O O . ASN B 1 3 ? 3.307 -2.115 10.117 1 58.28 3 ASN B O 1
ATOM 792 N N . MET B 1 4 ? 2.77 -3.49 8.336 1 79.38 4 MET B N 1
ATOM 793 C CA . MET B 1 4 ? 3.328 -2.533 7.383 1 79.38 4 MET B CA 1
ATOM 794 C C . MET B 1 4 ? 2.285 -1.495 6.98 1 79.38 4 MET B C 1
ATOM 796 O O . MET B 1 4 ? 1.143 -1.842 6.68 1 79.38 4 MET B O 1
ATOM 800 N N . VAL B 1 5 ? 2.613 -0.279 7.184 1 89.88 5 VAL B N 1
ATOM 801 C CA . VAL B 1 5 ? 1.68 0.812 6.926 1 89.88 5 VAL B CA 1
ATOM 802 C C . VAL B 1 5 ? 1.907 1.365 5.523 1 89.88 5 VAL B C 1
ATOM 804 O O . VAL B 1 5 ? 0.978 1.877 4.891 1 89.88 5 VAL B O 1
ATOM 807 N N . VAL B 1 6 ? 3.053 1.126 4.914 1 92.06 6 VAL B N 1
ATOM 808 C CA . VAL B 1 6 ? 3.432 1.791 3.67 1 92.06 6 VAL B CA 1
ATOM 809 C C . VAL B 1 6 ? 2.955 0.965 2.477 1 92.06 6 VAL B C 1
ATOM 811 O O . VAL B 1 6 ? 2.367 1.504 1.536 1 92.06 6 VAL B O 1
ATOM 814 N N . ILE B 1 7 ? 3.061 -0.292 2.551 1 93.5 7 ILE B N 1
ATOM 815 C CA . ILE B 1 7 ? 2.816 -1.146 1.393 1 93.5 7 ILE B CA 1
ATOM 816 C C . ILE B 1 7 ? 1.396 -1.704 1.456 1 93.5 7 ILE B C 1
ATOM 818 O O . ILE B 1 7 ? 0.929 -2.109 2.523 1 93.5 7 ILE B O 1
ATOM 822 N N . SER B 1 8 ? 0.633 -1.79 0.308 1 94.44 8 SER B N 1
ATOM 823 C CA . SER B 1 8 ? -0.701 -2.371 0.191 1 94.44 8 SER B CA 1
ATOM 824 C C . SER B 1 8 ? -0.645 -3.895 0.23 1 94.44 8 SER B C 1
ATOM 826 O O . SER B 1 8 ? 0.433 -4.484 0.127 1 94.44 8 SER B O 1
ATOM 828 N N . ILE B 1 9 ? -1.792 -4.543 0.394 1 96 9 ILE B N 1
ATOM 829 C CA . ILE B 1 9 ? -1.879 -6 0.338 1 96 9 ILE B CA 1
ATOM 830 C C . ILE B 1 9 ? -1.413 -6.492 -1.029 1 96 9 ILE B C 1
ATOM 832 O O . ILE B 1 9 ? -0.623 -7.434 -1.12 1 96 9 ILE B O 1
ATOM 836 N N . GLU B 1 10 ? -1.853 -5.801 -2.111 1 97.19 10 GLU B N 1
ATOM 837 C CA . GLU B 1 10 ? -1.419 -6.133 -3.465 1 97.19 10 GLU B CA 1
ATOM 838 C C . GLU B 1 10 ? 0.093 -5.988 -3.611 1 97.19 10 GLU B C 1
ATOM 840 O O . GLU B 1 10 ? 0.746 -6.828 -4.23 1 97.19 10 GLU B O 1
ATOM 845 N N . GLY B 1 11 ? 0.54 -4.906 -3.043 1 96 11 GLY B N 1
ATOM 846 C CA . GLY B 1 11 ? 1.977 -4.684 -3.08 1 96 11 GLY B CA 1
ATOM 847 C C . GLY B 1 11 ? 2.766 -5.758 -2.355 1 96 11 GLY B C 1
ATOM 848 O O . GLY B 1 11 ? 3.811 -6.203 -2.838 1 96 11 GLY B O 1
ATOM 849 N N . LYS B 1 12 ? 2.297 -6.219 -1.204 1 95.56 12 LYS B N 1
ATOM 850 C CA . LYS B 1 12 ? 2.941 -7.289 -0.45 1 95.56 12 LYS B CA 1
ATOM 851 C C . LYS B 1 12 ? 2.971 -8.586 -1.254 1 95.56 12 LYS B C 1
ATOM 853 O O . LYS B 1 12 ? 3.984 -9.289 -1.275 1 95.56 12 LYS B O 1
ATOM 858 N N . ILE B 1 13 ? 1.879 -8.82 -1.877 1 97.62 13 ILE B N 1
ATOM 859 C CA . ILE B 1 13 ? 1.767 -10.047 -2.65 1 97.62 13 ILE B CA 1
ATOM 860 C C . ILE B 1 13 ? 2.723 -10 -3.84 1 97.62 13 ILE B C 1
ATOM 862 O O . ILE B 1 13 ? 3.424 -10.977 -4.121 1 97.62 13 ILE B O 1
ATOM 866 N N . LEU B 1 14 ? 2.785 -8.914 -4.492 1 97.25 14 LEU B N 1
ATOM 867 C CA . LEU B 1 14 ? 3.701 -8.758 -5.621 1 97.25 14 LEU B CA 1
ATOM 868 C C . LEU B 1 14 ? 5.148 -8.922 -5.172 1 97.25 14 LEU B C 1
ATOM 870 O O . LEU B 1 14 ? 5.938 -9.602 -5.84 1 97.25 14 LEU B O 1
ATOM 874 N N . LEU B 1 15 ? 5.484 -8.336 -4.078 1 95.75 15 LEU B N 1
ATOM 875 C CA . LEU B 1 15 ? 6.836 -8.461 -3.541 1 95.75 15 LEU B CA 1
ATOM 876 C C . LEU B 1 15 ? 7.16 -9.906 -3.201 1 95.75 15 LEU B C 1
ATOM 878 O O . LEU B 1 15 ? 8.25 -10.398 -3.518 1 95.75 15 LEU B O 1
ATOM 882 N N . TYR B 1 16 ? 6.215 -10.547 -2.576 1 96.62 16 TYR B N 1
ATOM 883 C CA . TYR B 1 16 ? 6.371 -11.945 -2.193 1 96.62 16 TYR B CA 1
ATOM 884 C C . TYR B 1 16 ? 6.637 -12.82 -3.412 1 96.62 16 TYR B C 1
ATOM 886 O O . TYR B 1 16 ? 7.586 -13.602 -3.428 1 96.62 16 TYR B O 1
ATOM 894 N N . LEU B 1 17 ? 5.812 -12.711 -4.422 1 97.75 17 LEU B N 1
ATOM 895 C CA . LEU B 1 17 ? 5.926 -13.531 -5.621 1 97.75 17 LEU B CA 1
ATOM 896 C C . LEU B 1 17 ? 7.211 -13.227 -6.375 1 97.75 17 LEU B C 1
ATOM 898 O O . LEU B 1 17 ? 7.82 -14.117 -6.969 1 97.75 17 LEU B O 1
ATOM 902 N N . TYR B 1 18 ? 7.547 -11.953 -6.348 1 96.62 18 TYR B N 1
ATOM 903 C CA . TYR B 1 18 ? 8.797 -11.547 -6.984 1 96.62 18 TYR B CA 1
ATOM 904 C C . TYR B 1 18 ? 9.984 -12.258 -6.344 1 96.62 18 TYR B C 1
ATOM 906 O O . TYR B 1 18 ? 10.906 -12.688 -7.043 1 96.62 18 TYR B O 1
ATOM 914 N N . LYS B 1 19 ? 10 -12.336 -5.074 1 94.69 19 LYS B N 1
ATOM 915 C CA . LYS B 1 19 ? 11.086 -12.969 -4.332 1 94.69 19 LYS B CA 1
ATOM 916 C C . LYS B 1 19 ? 11.086 -14.477 -4.527 1 94.69 19 LYS B C 1
ATOM 918 O O . LYS B 1 19 ? 12.141 -15.102 -4.629 1 94.69 19 LYS B O 1
ATOM 923 N N . LYS B 1 20 ? 9.875 -15.07 -4.516 1 93.75 20 LYS B N 1
ATOM 924 C CA . LYS B 1 20 ? 9.742 -16.516 -4.598 1 93.75 20 LYS B CA 1
ATOM 925 C C . LYS B 1 20 ? 10.219 -17.047 -5.949 1 93.75 20 LYS B C 1
ATOM 927 O O . LYS B 1 20 ? 10.805 -18.125 -6.027 1 93.75 20 LYS B O 1
ATOM 932 N N . LYS B 1 21 ? 9.992 -16.391 -7.012 1 92.81 21 LYS B N 1
ATOM 933 C CA . LYS B 1 21 ? 10.398 -16.719 -8.375 1 92.81 21 LYS B CA 1
ATOM 934 C C . LYS B 1 21 ? 9.859 -18.078 -8.797 1 92.81 21 LYS B C 1
ATOM 936 O O . LYS B 1 21 ? 10.531 -18.812 -9.516 1 92.81 21 LYS B O 1
ATOM 941 N N . GLU B 1 22 ? 8.969 -18.672 -8.188 1 95.12 22 GLU B N 1
ATOM 942 C CA . GLU B 1 22 ? 8.273 -19.906 -8.523 1 95.12 22 GLU B CA 1
ATOM 943 C C . GLU B 1 22 ? 6.773 -19.781 -8.273 1 95.12 22 GLU B C 1
ATOM 945 O O . GLU B 1 22 ? 6.328 -18.859 -7.598 1 95.12 22 GLU B O 1
ATOM 950 N N . LYS B 1 23 ? 5.996 -20.719 -8.844 1 97.88 23 LYS B N 1
ATOM 951 C CA . LYS B 1 23 ? 4.551 -20.75 -8.633 1 97.88 23 LYS B CA 1
ATOM 952 C C . LYS B 1 23 ? 4.215 -21.188 -7.207 1 97.88 23 LYS B C 1
ATOM 954 O O . LYS B 1 23 ? 4.844 -22.109 -6.668 1 97.88 23 LYS B O 1
ATOM 959 N N . VAL B 1 24 ? 3.322 -20.516 -6.641 1 97.88 24 VAL B N 1
ATOM 960 C CA . VAL B 1 24 ? 2.902 -20.828 -5.277 1 97.88 24 VAL B CA 1
ATOM 961 C C . VAL B 1 24 ? 1.382 -20.719 -5.168 1 97.88 24 VAL B C 1
ATOM 963 O O . VAL B 1 24 ? 0.757 -19.922 -5.871 1 97.88 24 VAL B O 1
ATOM 966 N N . ASN B 1 25 ? 0.811 -21.547 -4.336 1 97.62 25 ASN B N 1
ATOM 967 C CA . ASN B 1 25 ? -0.64 -21.453 -4.211 1 97.62 25 ASN B CA 1
ATOM 968 C C . ASN B 1 25 ? -1.054 -20.406 -3.176 1 97.62 25 ASN B C 1
ATOM 970 O O . ASN B 1 25 ? -0.224 -19.938 -2.395 1 97.62 25 ASN B O 1
ATOM 974 N N . SER B 1 26 ? -2.363 -20.047 -3.166 1 98.38 26 SER B N 1
ATOM 975 C CA . SER B 1 26 ? -2.889 -18.969 -2.334 1 98.38 26 SER B CA 1
ATOM 976 C C . SER B 1 26 ? -2.775 -19.312 -0.852 1 98.38 26 SER B C 1
ATOM 978 O O . SER B 1 26 ? -2.576 -18.422 -0.02 1 98.38 26 SER B O 1
ATOM 980 N N . ASN B 1 27 ? -2.855 -20.609 -0.517 1 97.88 27 ASN B N 1
ATOM 981 C CA . ASN B 1 27 ? -2.725 -21.016 0.88 1 97.88 27 ASN B CA 1
ATOM 982 C C . ASN B 1 27 ? -1.336 -20.703 1.428 1 97.88 27 ASN B C 1
ATOM 984 O O . ASN B 1 27 ? -1.206 -20.172 2.533 1 97.88 27 ASN B O 1
ATOM 988 N N . LYS B 1 28 ? -0.4 -21.031 0.728 1 97.69 28 LYS B N 1
ATOM 989 C CA . LYS B 1 28 ? 0.977 -20.766 1.141 1 97.69 28 LYS B CA 1
ATOM 990 C C . LYS B 1 28 ? 1.254 -19.266 1.219 1 97.69 28 LYS B C 1
ATOM 992 O O . LYS B 1 28 ? 1.881 -18.797 2.17 1 97.69 28 LYS B O 1
ATOM 997 N N . ILE B 1 29 ? 0.824 -18.469 0.224 1 97.94 29 ILE B N 1
ATOM 998 C CA . ILE B 1 29 ? 0.981 -17.016 0.244 1 97.94 29 ILE B CA 1
ATOM 999 C C . ILE B 1 29 ? 0.346 -16.453 1.51 1 97.94 29 ILE B C 1
ATOM 1001 O O . ILE B 1 29 ? 0.972 -15.664 2.227 1 97.94 29 ILE B O 1
ATOM 1005 N N . ALA B 1 30 ? -0.938 -16.906 1.772 1 98.44 30 ALA B N 1
ATOM 1006 C CA . ALA B 1 30 ? -1.681 -16.422 2.93 1 98.44 30 ALA B CA 1
ATOM 1007 C C . ALA B 1 30 ? -0.94 -16.719 4.227 1 98.44 30 ALA B C 1
ATOM 1009 O O . ALA B 1 30 ? -0.766 -15.844 5.074 1 98.44 30 ALA B O 1
ATOM 1010 N N . LYS B 1 31 ? -0.415 -17.891 4.387 1 97.88 31 LYS B N 1
ATOM 1011 C CA . LYS B 1 31 ? 0.311 -18.312 5.578 1 97.88 31 LYS B CA 1
ATOM 1012 C C . LYS B 1 31 ? 1.593 -17.516 5.762 1 97.88 31 LYS B C 1
ATOM 1014 O O . LYS B 1 31 ? 1.85 -16.984 6.844 1 97.88 31 LYS B O 1
ATOM 1019 N N . ASP B 1 32 ? 2.369 -17.422 4.656 1 96.44 32 ASP B N 1
ATOM 1020 C CA . ASP B 1 32 ? 3.66 -16.734 4.727 1 96.44 32 ASP B CA 1
ATOM 1021 C C . ASP B 1 32 ? 3.482 -15.25 5.016 1 96.44 32 ASP B C 1
ATOM 1023 O O . ASP B 1 32 ? 4.316 -14.641 5.688 1 96.44 32 ASP B O 1
ATOM 1027 N N . LEU B 1 33 ? 2.428 -14.602 4.559 1 95.06 33 LEU B N 1
ATOM 1028 C CA . LEU B 1 33 ? 2.182 -13.18 4.738 1 95.06 33 LEU B CA 1
ATOM 1029 C C . LEU B 1 33 ? 1.246 -12.93 5.914 1 95.06 33 LEU B C 1
ATOM 1031 O O . LEU B 1 33 ? 0.897 -11.781 6.207 1 95.06 33 LEU B O 1
ATOM 1035 N N . GLN B 1 34 ? 0.861 -14 6.598 1 97.31 34 GLN B N 1
ATOM 1036 C CA . GLN B 1 34 ? -0.02 -13.914 7.758 1 97.31 34 GLN B CA 1
ATOM 1037 C C . GLN B 1 34 ? -1.303 -13.156 7.414 1 97.31 34 GLN B C 1
ATOM 1039 O O . GLN B 1 34 ? -1.691 -12.227 8.125 1 97.31 34 GLN B O 1
ATOM 1044 N N . LEU B 1 35 ? -1.941 -13.594 6.312 1 96.88 35 LEU B N 1
ATOM 1045 C CA . LEU B 1 35 ? -3.229 -13.094 5.832 1 96.88 35 LEU B CA 1
ATOM 1046 C C . LEU B 1 35 ? -4.242 -14.234 5.723 1 96.88 35 LEU B C 1
ATOM 1048 O O . LEU B 1 35 ? -3.867 -15.406 5.734 1 96.88 35 LEU B O 1
ATOM 1052 N N . ASN B 1 36 ? -5.488 -13.836 5.699 1 97.75 36 ASN B N 1
ATOM 1053 C CA . ASN B 1 36 ? -6.465 -14.883 5.402 1 97.75 36 ASN B CA 1
ATOM 1054 C C . ASN B 1 36 ? -6.496 -15.219 3.914 1 97.75 36 ASN B C 1
ATOM 1056 O O . ASN B 1 36 ? -6.266 -14.344 3.074 1 97.75 36 ASN B O 1
ATOM 1060 N N . ARG B 1 37 ? -6.848 -16.484 3.672 1 97.5 37 ARG B N 1
ATOM 1061 C CA . ARG B 1 37 ? -6.785 -16.969 2.297 1 97.5 37 ARG B CA 1
ATOM 1062 C C . ARG B 1 37 ? -7.77 -16.219 1.405 1 97.5 37 ARG B C 1
ATOM 1064 O O . ARG B 1 37 ? -7.473 -15.938 0.244 1 97.5 37 ARG B O 1
ATOM 1071 N N . ILE B 1 38 ? -8.914 -15.93 1.919 1 98.06 38 ILE B N 1
ATOM 1072 C CA . ILE B 1 38 ? -9.953 -15.281 1.131 1 98.06 38 ILE B CA 1
ATOM 1073 C C . ILE B 1 38 ? -9.469 -13.906 0.665 1 98.06 38 ILE B C 1
ATOM 1075 O O . ILE B 1 38 ? -9.594 -13.57 -0.514 1 98.06 38 ILE B O 1
ATOM 1079 N N . THR B 1 39 ? -8.812 -13.117 1.647 1 97.62 39 THR B N 1
ATOM 1080 C CA . THR B 1 39 ? -8.227 -11.82 1.338 1 97.62 39 THR B CA 1
ATOM 1081 C C . THR B 1 39 ? -7.172 -11.953 0.246 1 97.62 39 THR B C 1
ATOM 1083 O O . THR B 1 39 ? -7.133 -11.148 -0.688 1 97.62 39 THR B O 1
ATOM 1086 N N . VAL B 1 40 ? -6.391 -12.93 0.267 1 98.38 40 VAL B N 1
ATOM 1087 C CA . VAL B 1 40 ? -5.305 -13.172 -0.675 1 98.38 40 VAL B CA 1
ATOM 1088 C C . VAL B 1 40 ? -5.875 -13.531 -2.045 1 98.38 40 VAL B C 1
ATOM 1090 O O . VAL B 1 40 ? -5.457 -12.977 -3.062 1 98.38 40 VAL B O 1
ATOM 1093 N N . VAL B 1 41 ? -6.859 -14.43 -2.125 1 98.19 41 VAL B N 1
ATOM 1094 C CA . VAL B 1 41 ? -7.465 -14.867 -3.381 1 98.19 41 VAL B CA 1
ATOM 1095 C C . VAL B 1 41 ? -8.086 -13.672 -4.098 1 98.19 41 VAL B C 1
ATOM 1097 O O . VAL B 1 41 ? -7.859 -13.469 -5.293 1 98.19 41 VAL B O 1
ATOM 1100 N N . HIS B 1 42 ? -8.719 -12.836 -3.295 1 98.44 42 HIS B N 1
ATOM 1101 C CA . HIS B 1 42 ? -9.328 -11.656 -3.885 1 98.44 42 HIS B CA 1
ATOM 1102 C C . HIS B 1 42 ? -8.266 -10.719 -4.457 1 98.44 42 HIS B C 1
ATOM 1104 O O . HIS B 1 42 ? -8.438 -10.172 -5.551 1 98.44 42 HIS B O 1
ATOM 1110 N N . ALA B 1 43 ? -7.242 -10.461 -3.771 1 98.25 43 ALA B N 1
ATOM 1111 C CA . ALA B 1 43 ? -6.16 -9.602 -4.238 1 98.25 43 ALA B CA 1
ATOM 1112 C C . ALA B 1 43 ? -5.488 -10.188 -5.477 1 98.25 43 ALA B C 1
ATOM 1114 O O . ALA B 1 43 ? -5.18 -9.461 -6.426 1 98.25 43 ALA B O 1
ATOM 1115 N N . LEU B 1 44 ? -5.324 -11.492 -5.465 1 98.69 44 LEU B N 1
ATOM 1116 C CA . LEU B 1 44 ? -4.711 -12.172 -6.598 1 98.69 44 LEU B CA 1
ATOM 1117 C C . LEU B 1 44 ? -5.586 -12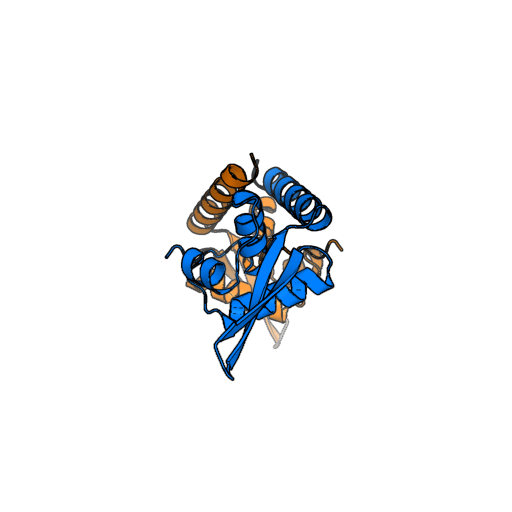.047 -7.844 1 98.69 44 LEU B C 1
ATOM 1119 O O . LEU B 1 44 ? -5.078 -11.812 -8.938 1 98.69 44 LEU B O 1
ATOM 1123 N N . GLU B 1 45 ? -6.875 -12.234 -7.648 1 98.44 45 GLU B N 1
ATOM 1124 C CA . GLU B 1 45 ? -7.801 -12.125 -8.773 1 98.44 45 GLU B CA 1
ATOM 1125 C C . GLU B 1 45 ? -7.793 -10.719 -9.359 1 98.44 45 GLU B C 1
ATOM 1127 O O . GLU B 1 45 ? -7.836 -10.547 -10.578 1 98.44 45 GLU B O 1
ATOM 1132 N N . ARG B 1 46 ? -7.672 -9.719 -8.516 1 97.81 46 ARG B N 1
ATOM 1133 C CA . ARG B 1 46 ? -7.574 -8.336 -8.984 1 97.81 46 ARG B CA 1
ATOM 1134 C C . ARG B 1 46 ? -6.273 -8.102 -9.742 1 97.81 46 ARG B C 1
ATOM 1136 O O . ARG B 1 46 ? -6.266 -7.438 -10.781 1 97.81 46 ARG B O 1
ATOM 1143 N N . LEU B 1 47 ? -5.219 -8.609 -9.242 1 98.31 47 LEU B N 1
ATOM 1144 C CA . LEU B 1 47 ? -3.918 -8.477 -9.898 1 98.31 47 LEU B CA 1
ATOM 1145 C C . LEU B 1 47 ? -3.91 -9.195 -11.242 1 98.31 47 LEU B C 1
ATOM 1147 O O . LEU B 1 47 ? -3.266 -8.742 -12.188 1 98.31 47 LEU B O 1
ATOM 1151 N N . GLU B 1 48 ? -4.586 -10.359 -11.281 1 98.69 48 GLU B N 1
ATOM 1152 C CA . GLU B 1 48 ? -4.656 -11.117 -12.531 1 98.69 48 GLU B CA 1
ATOM 1153 C C . GLU B 1 48 ? -5.434 -10.352 -13.602 1 98.69 48 GLU B C 1
ATOM 1155 O O . GLU B 1 48 ? -5.039 -10.336 -14.766 1 98.69 48 GLU B O 1
ATOM 1160 N N . LYS B 1 49 ? -6.535 -9.688 -13.164 1 98 49 LYS B N 1
ATOM 1161 C CA . LYS B 1 49 ? -7.328 -8.875 -14.078 1 98 49 LYS B CA 1
ATOM 1162 C C . LYS B 1 49 ? -6.492 -7.742 -14.672 1 98 49 LYS B C 1
ATOM 1164 O O . LYS B 1 49 ? -6.746 -7.297 -15.797 1 98 49 LYS B O 1
ATOM 1169 N N . GLN B 1 50 ? -5.449 -7.332 -13.953 1 97.56 50 GLN B N 1
ATOM 1170 C CA . GLN B 1 50 ? -4.551 -6.273 -14.406 1 97.56 50 GLN B CA 1
ATOM 1171 C C . GLN B 1 50 ? -3.32 -6.855 -15.094 1 97.56 50 GLN B C 1
ATOM 1173 O O . GLN B 1 50 ? -2.381 -6.125 -15.414 1 97.56 50 GLN B O 1
ATOM 1178 N N . ASN B 1 51 ? -3.268 -8.094 -15.227 1 98.25 51 ASN B N 1
ATOM 1179 C CA . ASN B 1 51 ? -2.184 -8.828 -15.875 1 98.25 51 ASN B CA 1
ATOM 1180 C C . ASN B 1 51 ? -0.889 -8.742 -15.07 1 98.25 51 ASN B C 1
ATOM 1182 O O . ASN B 1 51 ? 0.203 -8.742 -15.641 1 98.25 51 ASN B O 1
ATOM 1186 N N . LEU B 1 52 ? -0.955 -8.602 -13.742 1 98.5 52 LEU B N 1
ATOM 1187 C CA . LEU B 1 52 ? 0.232 -8.453 -12.906 1 98.5 52 LEU B CA 1
ATOM 1188 C C . LEU B 1 52 ? 0.647 -9.797 -12.312 1 98.5 52 LEU B C 1
ATOM 1190 O O . LEU B 1 52 ? 1.793 -9.969 -11.891 1 98.5 52 LEU B O 1
ATOM 1194 N N . VAL B 1 53 ? -0.289 -10.711 -12.242 1 98.75 53 VAL B N 1
ATOM 1195 C CA . VAL B 1 53 ? -0.029 -12.102 -11.875 1 98.75 53 VAL B CA 1
ATOM 1196 C C . VAL B 1 53 ? -0.776 -13.039 -12.82 1 98.75 53 VAL B C 1
ATOM 1198 O O . VAL B 1 53 ? -1.639 -12.594 -13.586 1 98.75 53 VAL B O 1
ATOM 1201 N N . LYS B 1 54 ? -0.4 -14.289 -12.812 1 98.69 54 LYS B N 1
ATOM 1202 C CA . LYS B 1 54 ? -1.104 -15.32 -13.57 1 98.69 54 LYS B CA 1
ATOM 1203 C C . LYS B 1 54 ? -1.188 -16.625 -12.781 1 98.69 54 LYS B C 1
ATOM 1205 O O . LYS B 1 54 ? -0.36 -16.875 -11.906 1 98.69 54 LYS B O 1
ATOM 1210 N N . SER B 1 55 ? -2.182 -17.438 -13.102 1 97.81 55 SER B N 1
ATOM 1211 C CA . SER B 1 55 ? -2.369 -18.688 -12.383 1 97.81 55 SER B CA 1
ATOM 1212 C C . SER B 1 55 ? -2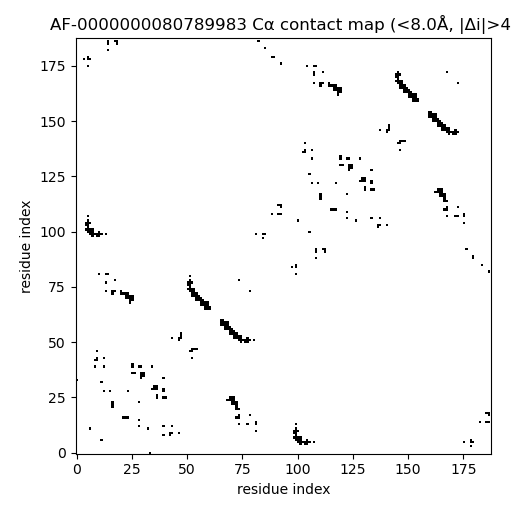.369 -19.875 -13.344 1 97.81 55 SER B C 1
ATOM 1214 O O . SER B 1 55 ? -2.602 -19.719 -14.539 1 97.81 55 SER B O 1
ATOM 1216 N N . THR B 1 56 ? -1.99 -21.016 -12.859 1 97.5 56 THR B N 1
ATOM 1217 C CA . THR B 1 56 ? -2.156 -22.328 -13.469 1 97.5 56 THR B CA 1
ATOM 1218 C C . THR B 1 56 ? -2.957 -23.25 -12.555 1 97.5 56 THR B C 1
ATOM 1220 O O . THR B 1 56 ? -2.727 -23.281 -11.344 1 97.5 56 THR B O 1
ATOM 1223 N N . GLU B 1 57 ? -3.982 -23.875 -13.219 1 96.25 57 GLU B N 1
ATOM 1224 C CA . GLU B 1 57 ? -4.832 -24.75 -12.422 1 96.25 57 GLU B CA 1
ATOM 1225 C C . GLU B 1 57 ? -4.457 -26.219 -12.633 1 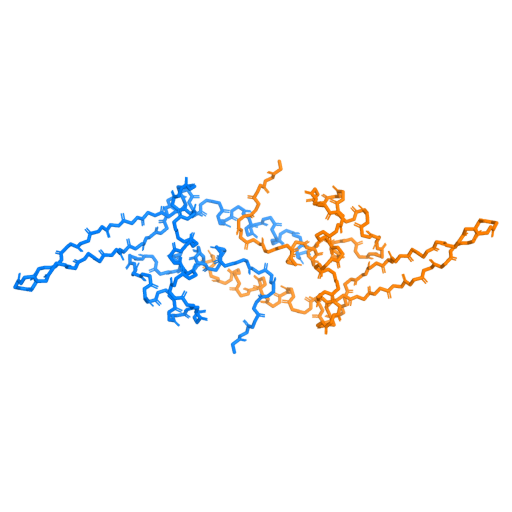96.25 57 GLU B C 1
ATOM 1227 O O . GLU B 1 57 ? -4.148 -26.625 -13.758 1 96.25 57 GLU B O 1
ATOM 1232 N N . THR B 1 58 ? -4.32 -26.906 -11.562 1 93.88 58 THR B N 1
ATOM 1233 C CA . THR B 1 58 ? -4.195 -28.359 -11.586 1 93.88 58 THR B CA 1
ATOM 1234 C C . THR B 1 58 ? -5.398 -29.016 -10.914 1 93.88 58 THR B C 1
ATOM 1236 O O . THR B 1 58 ? -5.828 -28.594 -9.844 1 93.88 58 THR B O 1
ATOM 1239 N N . VAL B 1 59 ? -5.934 -29.953 -11.672 1 93.56 59 VAL B N 1
ATOM 1240 C CA . VAL B 1 59 ? -7.078 -30.672 -11.133 1 93.56 59 VAL B CA 1
ATOM 1241 C C . VAL B 1 59 ? -6.617 -32.031 -10.555 1 93.56 59 VAL B C 1
ATOM 1243 O O . VAL B 1 59 ? -5.887 -32.75 -11.211 1 93.56 59 VAL B O 1
ATOM 1246 N N . ILE B 1 60 ? -6.887 -32.312 -9.367 1 91.5 60 ILE B N 1
ATOM 1247 C CA . ILE B 1 60 ? -6.57 -33.594 -8.734 1 91.5 60 ILE B CA 1
ATOM 1248 C C . ILE B 1 60 ? -7.859 -34.375 -8.461 1 91.5 60 ILE B C 1
ATOM 1250 O O . ILE B 1 60 ? -8.82 -33.812 -7.922 1 91.5 60 ILE B O 1
ATOM 1254 N N . GLN B 1 61 ? -7.957 -35.531 -8.82 1 90.75 61 GLN B N 1
ATOM 1255 C CA . GLN B 1 61 ? -9.133 -36.375 -8.625 1 90.75 61 GLN B CA 1
ATOM 1256 C C . GLN B 1 61 ? -8.859 -37.469 -7.617 1 90.75 61 GLN B C 1
ATOM 1258 O O . GLN B 1 61 ? -7.867 -38.188 -7.738 1 90.75 61 GLN B O 1
ATOM 1263 N N . PHE B 1 62 ? -9.578 -37.438 -6.539 1 90.06 62 PHE B N 1
ATOM 1264 C CA . PHE B 1 62 ? -9.602 -38.531 -5.59 1 90.06 62 PHE B CA 1
ATOM 1265 C C . PHE B 1 62 ? -10.984 -39.188 -5.547 1 90.06 62 PHE B C 1
ATOM 1267 O O . PHE B 1 62 ? -11.883 -38.688 -4.863 1 90.06 62 PHE B O 1
ATOM 1274 N N . GLY B 1 63 ? -11.141 -40.312 -6.176 1 92.69 63 GLY B N 1
ATOM 1275 C CA . GLY B 1 63 ? -12.469 -40.906 -6.281 1 92.69 63 GLY B CA 1
ATOM 1276 C C . GLY B 1 63 ? -13.477 -39.969 -6.926 1 92.69 63 GLY B C 1
ATOM 1277 O O . GLY B 1 63 ? -13.25 -39.469 -8.023 1 92.69 63 GLY B 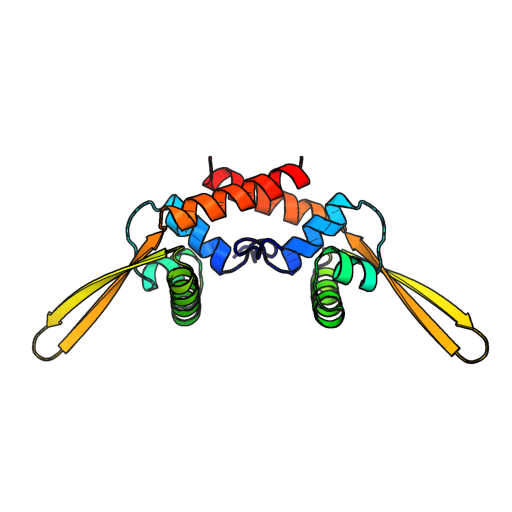O 1
ATOM 1278 N N . LYS B 1 64 ? -14.602 -39.656 -6.152 1 92.5 64 LYS B N 1
ATOM 1279 C CA . LYS B 1 64 ? -15.648 -38.75 -6.652 1 92.5 64 LYS B CA 1
ATOM 1280 C C . LYS B 1 64 ? -15.32 -37.312 -6.367 1 92.5 64 LYS B C 1
ATOM 1282 O O . LYS B 1 64 ? -16.031 -36.406 -6.816 1 92.5 64 LYS B O 1
ATOM 1287 N N . ILE B 1 65 ? -14.281 -37.062 -5.625 1 89.88 65 ILE B N 1
ATOM 1288 C CA . ILE B 1 65 ? -13.938 -35.719 -5.203 1 89.88 65 ILE B CA 1
ATOM 1289 C C . ILE B 1 65 ? -12.953 -35.094 -6.195 1 89.88 65 ILE B C 1
ATOM 1291 O O . ILE B 1 65 ? -11.906 -35.688 -6.488 1 89.88 65 ILE B O 1
ATOM 1295 N N . ARG B 1 66 ? -13.391 -33.969 -6.934 1 92.94 66 ARG B N 1
ATOM 1296 C CA . ARG B 1 66 ? -12.508 -33.125 -7.762 1 92.94 66 ARG B CA 1
ATOM 1297 C C . ARG B 1 66 ? -12.102 -31.859 -7.035 1 92.94 66 ARG B C 1
ATOM 1299 O O . ARG B 1 66 ? -12.953 -31.156 -6.48 1 92.94 66 ARG B O 1
ATOM 1306 N N . ARG B 1 67 ? -10.789 -31.766 -6.934 1 92.94 67 ARG B N 1
ATOM 1307 C CA . ARG B 1 67 ? -10.281 -30.531 -6.344 1 92.94 67 ARG B CA 1
ATOM 1308 C C . ARG B 1 67 ? -9.461 -29.75 -7.359 1 92.94 67 ARG B C 1
ATOM 1310 O O . ARG B 1 67 ? -8.641 -30.328 -8.086 1 92.94 67 ARG B O 1
ATOM 1317 N N . VAL B 1 68 ? -9.766 -28.531 -7.449 1 94 68 VAL B N 1
ATOM 1318 C CA . VAL B 1 68 ? -8.969 -27.641 -8.289 1 94 68 VAL B CA 1
ATOM 1319 C C . VAL B 1 68 ? -7.957 -26.891 -7.422 1 94 68 VAL B C 1
ATOM 1321 O O . VAL B 1 68 ? -8.32 -26.312 -6.398 1 94 68 VAL B O 1
ATOM 1324 N N . ILE B 1 69 ? -6.656 -27 -7.809 1 94.44 69 ILE B N 1
ATOM 1325 C CA . ILE B 1 69 ? -5.59 -26.266 -7.133 1 94.44 69 ILE B CA 1
ATOM 1326 C C . ILE B 1 69 ? -4.988 -25.234 -8.094 1 94.44 69 ILE B C 1
ATOM 1328 O O . ILE B 1 69 ? -4.578 -25.578 -9.203 1 94.44 69 ILE B O 1
ATOM 1332 N N . ARG B 1 70 ? -5.047 -23.953 -7.578 1 97 70 ARG B N 1
ATOM 1333 C CA . ARG B 1 70 ? -4.473 -22.875 -8.367 1 97 70 ARG B CA 1
ATOM 1334 C C . ARG B 1 70 ? -3.111 -22.453 -7.82 1 97 70 ARG B C 1
ATOM 1336 O O . ARG B 1 70 ? -2.939 -22.328 -6.605 1 97 70 ARG B O 1
ATOM 1343 N N . GLN B 1 71 ? -2.15 -22.281 -8.719 1 98.06 71 GLN B N 1
ATOM 1344 C CA . GLN B 1 71 ? -0.833 -21.75 -8.391 1 98.06 71 GLN B CA 1
ATOM 1345 C C . GLN B 1 71 ? -0.579 -20.422 -9.109 1 98.06 71 GLN B C 1
ATOM 1347 O O . GLN B 1 71 ? -0.931 -20.266 -10.281 1 98.06 71 GLN B O 1
ATOM 1352 N N . TRP B 1 72 ? 0.026 -19.547 -8.406 1 98.69 72 TRP B N 1
ATOM 1353 C CA . TRP B 1 72 ? 0.173 -18.172 -8.875 1 98.69 72 TRP B CA 1
ATOM 1354 C C . TRP B 1 72 ? 1.642 -17.828 -9.102 1 98.69 72 TRP B C 1
ATOM 1356 O O . TRP B 1 72 ? 2.512 -18.281 -8.352 1 98.69 72 TRP B O 1
ATOM 1366 N N . GLU B 1 73 ? 1.948 -17.031 -10.039 1 98.5 73 GLU B N 1
ATOM 1367 C CA . GLU B 1 73 ? 3.26 -16.422 -10.258 1 98.5 73 GLU B CA 1
ATOM 1368 C C . GLU B 1 73 ? 3.127 -14.977 -10.734 1 98.5 73 GLU B C 1
ATOM 1370 O O . GLU B 1 73 ? 2.076 -14.578 -11.242 1 98.5 73 GLU B O 1
ATOM 1375 N N . ILE B 1 74 ? 4.137 -14.164 -10.469 1 98.44 74 ILE B N 1
ATOM 1376 C CA . ILE B 1 74 ? 4.16 -12.789 -10.969 1 98.44 74 ILE B CA 1
ATOM 1377 C C . ILE B 1 74 ? 4.512 -12.789 -12.453 1 98.44 74 ILE B C 1
ATOM 1379 O O . ILE B 1 74 ? 5.32 -13.602 -12.906 1 98.44 74 ILE B O 1
ATOM 1383 N N . THR B 1 75 ? 3.828 -11.898 -13.195 1 98.5 75 THR B N 1
ATOM 1384 C CA . THR B 1 75 ? 4.102 -11.773 -14.617 1 98.5 75 THR B CA 1
ATOM 1385 C C . THR B 1 75 ? 5.215 -10.758 -14.867 1 98.5 75 THR B C 1
ATOM 1387 O O . THR B 1 75 ? 5.633 -10.047 -13.953 1 98.5 75 THR B O 1
ATOM 1390 N N . GLN B 1 76 ? 5.695 -10.711 -16.172 1 97.88 76 GLN B N 1
ATOM 1391 C CA . GLN B 1 76 ? 6.656 -9.68 -16.562 1 97.88 76 GLN B CA 1
ATOM 1392 C C . GLN B 1 76 ? 6.086 -8.289 -16.344 1 97.88 76 GLN B C 1
ATOM 1394 O O . GLN B 1 76 ? 6.797 -7.383 -15.891 1 97.88 76 GLN B O 1
ATOM 1399 N N . ASP B 1 77 ? 4.812 -8.055 -16.672 1 97.62 77 ASP B N 1
ATOM 1400 C CA . ASP B 1 77 ? 4.152 -6.777 -16.422 1 97.62 77 ASP B CA 1
ATOM 1401 C C . ASP B 1 77 ? 4.152 -6.441 -14.938 1 97.62 77 ASP B C 1
ATOM 1403 O O . ASP B 1 77 ? 4.375 -5.293 -14.555 1 97.62 77 ASP B O 1
ATOM 1407 N N . GLY B 1 78 ? 3.902 -7.402 -14.07 1 97.44 78 GLY B N 1
ATOM 1408 C CA . GLY B 1 78 ? 3.939 -7.199 -12.625 1 97.44 78 GLY B CA 1
ATOM 1409 C C . GLY B 1 78 ? 5.305 -6.781 -12.117 1 97.44 78 GLY B C 1
ATOM 1410 O O . GLY B 1 78 ? 5.41 -5.906 -11.258 1 97.44 78 GLY B O 1
ATOM 1411 N N . ILE B 1 79 ? 6.32 -7.395 -12.672 1 96.31 79 ILE B N 1
ATOM 1412 C CA . ILE B 1 79 ? 7.691 -7.066 -12.297 1 96.31 79 ILE B CA 1
ATOM 1413 C C . ILE B 1 79 ? 7.992 -5.613 -12.672 1 96.31 79 ILE B C 1
ATOM 1415 O O . ILE B 1 79 ? 8.578 -4.871 -11.875 1 96.31 79 ILE B O 1
ATOM 1419 N N . GLU B 1 80 ? 7.629 -5.219 -13.797 1 95.69 80 GLU B N 1
ATOM 1420 C CA . GLU B 1 80 ? 7.898 -3.865 -14.273 1 95.69 80 GLU B CA 1
ATOM 1421 C C . GLU B 1 80 ? 7.18 -2.83 -13.414 1 95.69 80 GLU B C 1
ATOM 1423 O O . GLU B 1 80 ? 7.766 -1.813 -13.031 1 95.69 80 GLU B O 1
ATOM 1428 N N . VAL B 1 81 ? 5.938 -3.072 -13.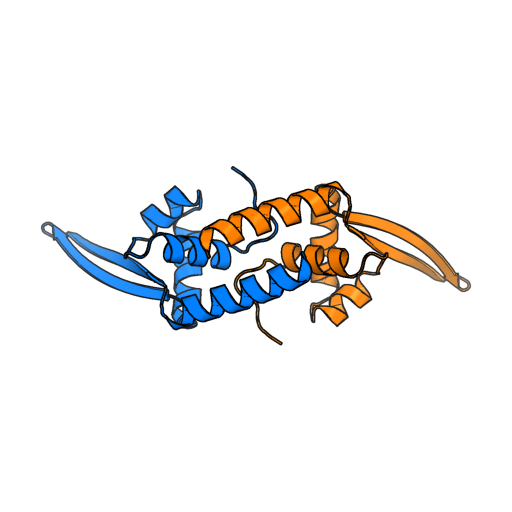156 1 94.44 81 VAL B N 1
ATOM 1429 C CA . VAL B 1 81 ? 5.156 -2.166 -12.32 1 94.44 81 VAL B CA 1
ATOM 1430 C C . VAL B 1 81 ? 5.797 -2.061 -10.938 1 94.44 81 VAL B C 1
ATOM 1432 O O . VAL B 1 81 ? 5.973 -0.96 -10.406 1 94.44 81 VAL B O 1
ATOM 1435 N N . LEU B 1 82 ? 6.113 -3.143 -10.336 1 94.5 82 LEU B N 1
ATOM 1436 C CA . LEU B 1 82 ? 6.738 -3.195 -9.016 1 94.5 82 LEU B CA 1
ATOM 1437 C C . LEU B 1 82 ? 8.031 -2.379 -9 1 94.5 82 LEU B C 1
ATOM 1439 O O . LEU B 1 82 ? 8.203 -1.506 -8.141 1 94.5 82 LEU B O 1
ATOM 1443 N N . LYS B 1 83 ? 8.867 -2.594 -9.922 1 92.12 83 LYS B N 1
ATOM 1444 C CA . LYS B 1 83 ? 10.164 -1.92 -9.969 1 92.12 83 LYS B CA 1
ATOM 1445 C C . LYS B 1 83 ? 9.992 -0.419 -10.188 1 92.12 83 LYS B C 1
ATOM 1447 O O . LYS B 1 83 ? 10.695 0.386 -9.578 1 92.12 83 LYS B O 1
ATOM 1452 N N . LYS B 1 84 ? 9.148 -0.097 -11.055 1 92.88 84 LYS B N 1
ATOM 1453 C CA . LYS B 1 84 ? 8.891 1.312 -11.336 1 92.88 84 LYS B CA 1
ATOM 1454 C C . LYS B 1 84 ? 8.398 2.045 -10.102 1 92.88 84 LYS B C 1
ATOM 1456 O O . LYS B 1 84 ? 8.906 3.113 -9.758 1 92.88 84 LYS B O 1
ATOM 1461 N N . GLU B 1 85 ? 7.43 1.499 -9.438 1 90.94 85 GLU B N 1
ATOM 1462 C CA . GLU B 1 85 ? 6.852 2.15 -8.273 1 90.94 85 GLU B CA 1
ATOM 1463 C C . GLU B 1 85 ? 7.852 2.213 -7.121 1 90.94 85 GLU B C 1
ATOM 1465 O O . GLU B 1 85 ? 7.93 3.217 -6.41 1 90.94 85 GLU B O 1
ATOM 1470 N N . LEU B 1 86 ? 8.625 1.19 -6.914 1 88.75 86 LEU B N 1
ATOM 1471 C CA . LEU B 1 86 ? 9.633 1.18 -5.855 1 88.75 86 LEU B CA 1
ATOM 1472 C C . LEU B 1 86 ? 10.742 2.176 -6.156 1 88.75 86 LEU B C 1
ATOM 1474 O O . LEU B 1 86 ? 11.273 2.812 -5.242 1 88.75 86 LEU B O 1
ATOM 1478 N N . SER B 1 87 ? 11.141 2.277 -7.414 1 87.81 87 SER B N 1
ATOM 1479 C CA . SER B 1 87 ? 12.133 3.271 -7.816 1 87.81 87 SER B CA 1
ATOM 1480 C C . SER B 1 87 ? 11.641 4.688 -7.527 1 87.81 87 SER B C 1
ATOM 1482 O O . SER B 1 87 ? 12.391 5.52 -7.02 1 87.81 87 SER B O 1
ATOM 1484 N N . ALA B 1 88 ? 10.383 4.961 -7.855 1 84.81 88 ALA B N 1
ATOM 1485 C CA . ALA B 1 88 ? 9.789 6.273 -7.605 1 84.81 88 ALA B CA 1
ATOM 1486 C C . ALA B 1 88 ? 9.812 6.609 -6.117 1 84.81 88 ALA B C 1
ATOM 1488 O O . ALA B 1 88 ? 10.102 7.742 -5.734 1 84.81 88 ALA B O 1
ATOM 1489 N N . ILE B 1 89 ? 9.547 5.695 -5.309 1 84.19 89 ILE B N 1
ATOM 1490 C CA . ILE B 1 89 ? 9.531 5.871 -3.859 1 84.19 89 ILE B CA 1
ATOM 1491 C C . ILE B 1 89 ? 10.953 6.105 -3.355 1 84.19 89 ILE B C 1
ATOM 1493 O O . ILE B 1 89 ? 11.188 6.973 -2.51 1 84.19 89 ILE B O 1
ATOM 1497 N N . SER B 1 90 ? 11.859 5.297 -3.857 1 81.5 90 SER B N 1
ATOM 1498 C CA . SER B 1 90 ? 13.258 5.418 -3.461 1 81.5 90 SER B CA 1
ATOM 1499 C C . SER B 1 90 ? 13.797 6.812 -3.758 1 81.5 9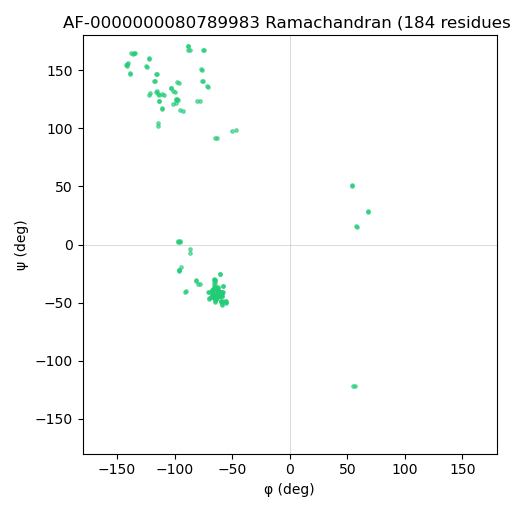0 SER B C 1
ATOM 1501 O O . SER B 1 90 ? 14.602 7.348 -2.994 1 81.5 90 SER B O 1
ATOM 1503 N N . GLU B 1 91 ? 13.383 7.363 -4.777 1 83.19 91 GLU B N 1
ATOM 1504 C CA . GLU B 1 91 ? 13.82 8.703 -5.152 1 83.19 91 GLU B CA 1
ATOM 1505 C C . GLU B 1 91 ? 13.359 9.742 -4.137 1 83.19 91 GLU B C 1
ATOM 1507 O O . GLU B 1 91 ? 14.031 10.75 -3.916 1 83.19 91 GLU B O 1
ATOM 1512 N N . VAL B 1 92 ? 12.195 9.445 -3.527 1 80.62 92 VAL B N 1
ATOM 1513 C CA . VAL B 1 92 ? 11.633 10.391 -2.562 1 80.62 92 VAL B CA 1
ATOM 1514 C C . VAL B 1 92 ? 12.375 10.258 -1.23 1 80.62 92 VAL B C 1
ATOM 1516 O O . VAL B 1 92 ? 12.602 11.258 -0.543 1 80.62 92 VAL B O 1
ATOM 1519 N N . VAL B 1 93 ? 12.812 9.156 -0.821 1 80.69 93 VAL B N 1
ATOM 1520 C CA . VAL B 1 93 ? 13.414 8.898 0.483 1 80.69 93 VAL B CA 1
ATOM 1521 C C . VAL B 1 93 ? 14.883 9.328 0.466 1 80.69 93 VAL B C 1
ATOM 1523 O O . VAL B 1 93 ? 15.445 9.672 1.507 1 80.69 93 VAL B O 1
ATOM 1526 N N . GLN B 1 94 ? 15.695 9.297 -0.689 1 72.31 94 GLN B N 1
ATOM 1527 C CA . GLN B 1 94 ? 17.078 9.75 -0.775 1 72.31 94 GLN B CA 1
ATOM 1528 C C . GLN B 1 94 ? 17.172 11.266 -0.69 1 72.31 94 GLN B C 1
ATOM 1530 O O . GLN B 1 94 ? 18.094 11.805 -0.071 1 72.31 94 GLN B O 1
#